Protein AF-C0E3Q1-F1 (afdb_monomer_lite)

Organism: NCBI:txid566549

Radius of gyration: 29.49 Å; chains: 1; bounding box: 59×67×84 Å

Secondary structure (DSSP, 8-state):
----B-HHHH--TT-EEEEES-EEETTEEE-TTHHHHHHHHHTT-EEESS--TTT-SEEEES-TTSHHHHHHHHTT--EEEHHHHHHHHHHTSPP-HHHHHHHHSS------------HHHHHHHHH-S-EEEESSHHHHHHHHHH---------SSHHHHHHHHHHHHHHHHHHHHHHT-GGGHHHHHTTHHHHHTT---------EEEE-GGGS-HHHHHHHHHHHHHHHHHHHTT----HHHHHHHHHHHHHHHHHHHHH---HHHHHHHHHHHHHHHT-TT--

pLDDT: mean 71.22, std 20.31, range [28.3, 96.75]

Sequence (287 aa):
MVSYQSGGEVLRPGARVAFSGRITVNNELVPQGEKLRELCSEVGLVYKTAVSQTGCDAVVADSLTTAKVRRAADYGKPIVSVADFSDWVLANQPDHSEFLSALFETPPEQSKTLVPLAADSIGLLASGKSAWVCKDRKEFLQKIGTERNRFPQKRSAVTLHVTLTLLLFTLIAVLIAVTKAWYLLGAISGLFPIWLSSSRVDDTNVPVFYIDQDKLSPLHRQVLGLMQSVFAEAAAYNQPISASYWRELTGSAMQSVDAYLQTGDLTQAQILGDQIALVRTGVARLE

Structure (mmCIF, N/CA/C/O backbone):
data_AF-C0E3Q1-F1
#
_entry.id   AF-C0E3Q1-F1
#
loop_
_atom_site.group_PDB
_atom_site.id
_atom_site.type_symbol
_atom_site.label_atom_id
_atom_site.label_alt_id
_atom_site.label_comp_id
_atom_site.label_asym_id
_atom_site.label_entity_id
_atom_site.label_seq_id
_atom_site.pdbx_PDB_ins_code
_atom_site.Cartn_x
_atom_site.Cartn_y
_atom_site.Cartn_z
_atom_site.occupancy
_atom_site.B_iso_or_equiv
_atom_site.auth_seq_id
_atom_site.auth_comp_id
_atom_site.auth_asym_id
_atom_site.auth_atom_id
_atom_site.pdbx_PDB_model_num
ATOM 1 N N . MET A 1 1 ? -28.211 0.618 24.732 1.00 60.81 1 MET A N 1
ATOM 2 C CA . MET A 1 1 ? -28.225 -0.180 23.488 1.00 60.81 1 MET A CA 1
ATOM 3 C C . MET A 1 1 ? -26.924 0.118 22.768 1.00 60.81 1 MET A C 1
ATOM 5 O O . MET A 1 1 ? -26.603 1.289 22.637 1.00 60.81 1 MET A O 1
ATOM 9 N N . VAL A 1 2 ? -26.128 -0.899 22.436 1.00 77.56 2 VAL A N 1
ATOM 10 C CA . VAL A 1 2 ? -24.869 -0.693 21.703 1.00 77.56 2 VAL A CA 1
ATOM 11 C C . VAL A 1 2 ? -25.222 -0.509 20.231 1.00 77.56 2 VAL A C 1
ATOM 13 O O . VAL A 1 2 ? -25.986 -1.308 19.694 1.00 77.56 2 VAL A O 1
ATOM 16 N N . SER A 1 3 ? -24.705 0.537 19.601 1.00 83.56 3 SER A N 1
ATOM 17 C CA . SER A 1 3 ? -24.907 0.830 18.183 1.00 83.56 3 SER A CA 1
ATOM 18 C C . SER A 1 3 ? -23.586 1.237 17.547 1.00 83.56 3 SER A C 1
ATOM 20 O O . SER A 1 3 ? -22.651 1.638 18.245 1.00 83.56 3 SER A O 1
ATOM 22 N N . TYR A 1 4 ? -23.524 1.146 16.223 1.00 87.38 4 TYR A N 1
ATOM 23 C CA . TYR A 1 4 ? -22.427 1.732 15.470 1.00 87.38 4 TYR A CA 1
ATOM 24 C C . TYR A 1 4 ? -22.508 3.259 15.497 1.00 87.38 4 TYR A C 1
ATOM 26 O O . TYR A 1 4 ? -23.594 3.837 15.572 1.00 87.38 4 TYR A O 1
ATOM 34 N N . GLN A 1 5 ? -21.342 3.887 15.461 1.00 83.44 5 GLN A N 1
ATOM 35 C CA . GLN A 1 5 ? -21.153 5.319 15.296 1.00 83.44 5 GLN A CA 1
ATOM 36 C C . GLN A 1 5 ? -20.459 5.575 13.961 1.00 83.44 5 GLN A C 1
ATOM 38 O O . GLN A 1 5 ? -19.683 4.736 13.499 1.00 83.44 5 GLN A O 1
ATOM 43 N N . SER A 1 6 ? -20.732 6.738 13.367 1.00 75.94 6 SER A N 1
ATOM 44 C CA . SER A 1 6 ? -20.118 7.142 12.103 1.00 75.94 6 SER A CA 1
ATOM 45 C C . SER A 1 6 ? -18.595 7.197 12.235 1.00 75.94 6 SER A C 1
ATOM 47 O O . SER A 1 6 ? -18.062 7.821 13.157 1.00 75.94 6 SER A O 1
ATOM 49 N N . GLY A 1 7 ? -17.887 6.559 11.299 1.00 64.88 7 GLY A N 1
ATOM 50 C CA . GLY A 1 7 ? -16.424 6.534 11.281 1.00 64.88 7 GLY A CA 1
ATOM 51 C C . GLY A 1 7 ? -15.800 7.928 11.163 1.00 64.88 7 GLY A C 1
ATOM 52 O O . GLY A 1 7 ? -14.764 8.175 11.776 1.00 64.88 7 GLY A O 1
ATOM 53 N N . GLY A 1 8 ? -16.458 8.858 10.459 1.00 65.06 8 GLY A N 1
ATOM 54 C CA . GLY A 1 8 ? -15.929 10.196 10.159 1.00 65.06 8 GLY A CA 1
ATOM 55 C C . GLY A 1 8 ? -15.740 11.128 11.363 1.00 65.06 8 GLY A C 1
ATOM 56 O O . GLY A 1 8 ? -14.940 12.053 11.287 1.00 65.06 8 GLY A O 1
ATOM 57 N N . GLU A 1 9 ? -16.422 10.886 12.486 1.00 70.81 9 GLU A N 1
ATOM 58 C CA . GLU A 1 9 ? -16.265 11.696 13.711 1.00 70.81 9 GLU A CA 1
ATOM 59 C C . GLU A 1 9 ? -15.205 11.133 14.672 1.00 70.81 9 GLU A C 1
ATOM 61 O O . GLU A 1 9 ? -14.721 11.826 15.568 1.00 70.81 9 GLU A O 1
ATOM 66 N N . VAL A 1 10 ? -14.846 9.860 14.497 1.00 82.06 10 VAL A N 1
ATOM 67 C CA . VAL A 1 10 ? -14.079 9.076 15.472 1.00 82.06 10 VAL A CA 1
ATOM 68 C C . VAL A 1 10 ? -12.689 8.730 14.946 1.00 82.06 10 VAL A C 1
ATOM 70 O O . VAL A 1 10 ? -11.703 8.772 15.689 1.00 82.06 10 VAL A O 1
ATOM 73 N N . LEU A 1 11 ? -12.606 8.369 13.666 1.00 92.00 11 LEU A N 1
ATOM 74 C CA . LEU A 1 11 ? -11.367 8.009 13.000 1.00 92.00 11 LEU A CA 1
ATOM 75 C C . LEU A 1 11 ? -1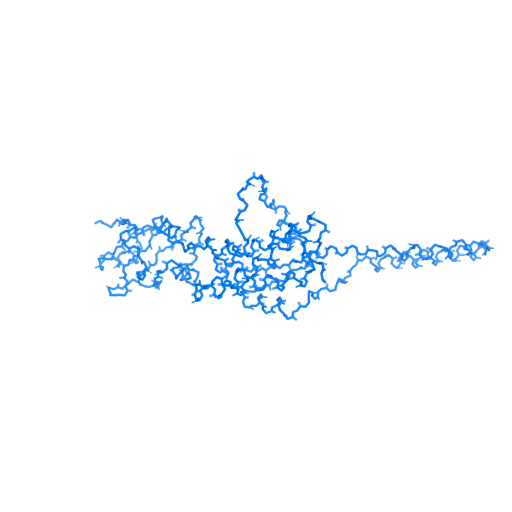0.676 9.283 12.511 1.00 92.00 11 LEU A C 1
ATOM 77 O O . LEU A 1 11 ? -11.219 10.071 11.742 1.00 92.00 11 LEU A O 1
ATOM 81 N N . ARG A 1 12 ? -9.459 9.494 13.008 1.00 91.56 12 ARG A N 1
ATOM 82 C CA . ARG A 1 12 ? -8.583 10.608 12.646 1.00 91.56 12 ARG A CA 1
ATOM 83 C C . ARG A 1 12 ? -7.129 10.158 12.737 1.00 91.56 12 ARG A C 1
ATOM 85 O O . ARG A 1 12 ? -6.844 9.279 13.559 1.00 91.56 12 ARG A O 1
ATOM 92 N N . PRO A 1 13 ? -6.203 10.771 11.982 1.00 89.31 13 PRO A N 1
ATOM 93 C CA . PRO A 1 13 ? -4.779 10.512 12.158 1.00 89.31 13 PRO A CA 1
ATOM 94 C C . PRO A 1 13 ? -4.368 10.608 13.640 1.00 89.31 13 PRO A C 1
ATOM 96 O O . PRO A 1 13 ? -4.776 11.516 14.365 1.00 89.31 13 PRO A O 1
ATOM 99 N N . GLY A 1 14 ? -3.612 9.619 14.110 1.00 89.38 14 GLY A N 1
ATOM 100 C CA . GLY A 1 14 ? -3.190 9.422 15.496 1.00 89.38 14 GLY A CA 1
ATOM 101 C C . GLY A 1 14 ? -4.165 8.631 16.380 1.00 89.38 14 GLY A C 1
ATOM 102 O O . GLY A 1 14 ? -3.779 8.233 17.482 1.00 89.38 14 GLY A O 1
ATOM 103 N N . ALA A 1 15 ? -5.402 8.366 15.940 1.00 93.81 15 ALA A N 1
ATOM 104 C CA . ALA A 1 15 ? -6.382 7.639 16.749 1.00 93.81 15 ALA A CA 1
ATOM 105 C C . ALA A 1 15 ? -5.940 6.192 17.023 1.00 93.81 15 ALA A C 1
ATOM 107 O O . ALA A 1 15 ? -5.484 5.470 16.134 1.00 93.81 15 ALA A O 1
ATOM 108 N N . ARG A 1 16 ? -6.094 5.746 18.275 1.00 95.69 16 ARG A N 1
ATOM 109 C CA . ARG A 1 16 ? -5.712 4.403 18.730 1.00 95.69 16 ARG A CA 1
ATOM 110 C C . ARG A 1 16 ? -6.895 3.456 18.598 1.00 95.69 16 ARG A C 1
ATOM 112 O O . ARG A 1 16 ? -7.820 3.505 19.408 1.00 95.69 16 ARG A O 1
ATOM 119 N N . VAL A 1 17 ? -6.860 2.583 17.601 1.00 96.38 17 VAL A N 1
ATOM 120 C CA . VAL A 1 17 ? -8.019 1.779 17.199 1.00 96.38 17 VAL A CA 1
ATOM 121 C C . VAL A 1 17 ? -7.773 0.304 17.482 1.00 96.38 17 VAL A C 1
ATOM 123 O O . VAL A 1 17 ? -6.747 -0.256 17.092 1.00 96.38 17 VAL A O 1
ATOM 126 N N . ALA A 1 18 ? -8.721 -0.333 18.166 1.00 96.62 18 ALA A N 1
ATOM 127 C CA . ALA A 1 18 ? -8.741 -1.780 18.337 1.00 96.62 18 ALA A CA 1
ATOM 128 C C . ALA A 1 18 ? -9.756 -2.431 17.395 1.00 96.62 18 ALA A C 1
ATOM 130 O O . ALA A 1 18 ? -10.761 -1.832 17.030 1.00 96.62 18 ALA A O 1
ATOM 131 N N . PHE A 1 19 ? -9.514 -3.690 17.041 1.00 96.69 19 PHE A N 1
ATOM 132 C CA . PHE A 1 19 ? -10.328 -4.405 16.059 1.00 96.69 19 PHE A CA 1
ATOM 133 C C . PHE A 1 19 ? -10.946 -5.668 16.655 1.00 96.69 19 PHE A C 1
ATOM 135 O O . PHE A 1 19 ? -10.335 -6.361 17.485 1.00 96.69 19 PHE A O 1
ATOM 142 N N . SER A 1 20 ? -12.173 -5.962 16.237 1.00 95.06 20 SER A N 1
ATOM 143 C CA . SER A 1 20 ? -12.948 -7.120 16.660 1.00 95.06 20 SER A CA 1
ATOM 144 C C . SER A 1 20 ? -13.593 -7.807 15.460 1.00 95.06 20 SER A C 1
ATOM 146 O O . SER A 1 20 ? -14.313 -7.172 14.701 1.00 95.06 20 SER A O 1
ATOM 148 N N . GLY A 1 21 ? -13.385 -9.120 15.354 1.00 92.25 21 GLY A N 1
ATOM 149 C CA . GLY A 1 21 ? -13.950 -9.940 14.284 1.00 92.25 21 GLY A CA 1
ATOM 150 C C . GLY A 1 21 ? -13.218 -9.805 12.949 1.00 92.25 21 GLY A C 1
ATOM 151 O O . GLY A 1 21 ? -12.002 -9.581 12.922 1.00 92.25 21 GLY A O 1
ATOM 152 N N . ARG A 1 22 ? -13.947 -10.032 11.853 1.00 93.38 22 ARG A N 1
ATOM 153 C CA . ARG A 1 22 ? -13.437 -10.045 10.478 1.00 93.38 22 ARG A CA 1
ATOM 154 C C . ARG A 1 22 ? -13.403 -8.628 9.918 1.00 93.38 22 ARG A C 1
ATOM 156 O O . ARG A 1 22 ? -14.438 -7.990 9.786 1.00 93.38 22 ARG A O 1
ATOM 163 N N . ILE A 1 23 ? -12.212 -8.156 9.568 1.00 95.25 23 ILE A N 1
ATOM 164 C CA . ILE A 1 23 ? -12.019 -6.817 9.009 1.00 95.25 23 ILE A CA 1
ATOM 165 C C . ILE A 1 23 ? -11.875 -6.936 7.501 1.00 95.25 23 ILE A C 1
ATOM 167 O O . ILE A 1 23 ? -11.053 -7.716 7.021 1.00 95.25 23 ILE A O 1
ATOM 171 N N . THR A 1 24 ? -12.676 -6.175 6.766 1.00 91.19 24 THR A N 1
ATOM 172 C CA . THR A 1 24 ? -12.624 -6.121 5.307 1.00 91.19 24 THR A CA 1
ATOM 173 C C . THR A 1 24 ? -12.471 -4.685 4.844 1.00 91.19 24 THR A C 1
ATOM 175 O O . THR A 1 24 ? -13.161 -3.812 5.363 1.00 91.19 24 THR A O 1
ATOM 178 N N . VAL A 1 25 ? -11.607 -4.457 3.860 1.00 90.06 25 VAL A N 1
ATOM 179 C CA . VAL A 1 25 ? -11.454 -3.167 3.176 1.00 90.06 25 VAL A CA 1
ATOM 180 C C . VAL A 1 25 ? -11.570 -3.417 1.685 1.00 90.06 25 VAL A C 1
ATOM 182 O O . VAL A 1 25 ? -10.943 -4.342 1.179 1.00 90.06 25 VAL A O 1
ATOM 185 N N . ASN A 1 26 ? -12.412 -2.643 0.994 1.00 85.75 26 ASN A N 1
ATOM 186 C CA . ASN A 1 26 ? -12.732 -2.868 -0.422 1.00 85.75 26 ASN A CA 1
ATOM 187 C C . ASN A 1 26 ? -13.128 -4.335 -0.719 1.00 85.75 26 ASN A C 1
ATOM 189 O O . ASN A 1 26 ? -12.650 -4.959 -1.663 1.00 85.75 26 ASN A O 1
ATOM 193 N N . ASN A 1 27 ? -13.959 -4.915 0.154 1.00 80.56 27 ASN A N 1
ATOM 194 C CA . ASN A 1 27 ? -14.395 -6.319 0.137 1.00 80.56 27 ASN A CA 1
ATOM 195 C C . ASN A 1 27 ? -13.285 -7.380 0.279 1.00 80.56 27 ASN A C 1
ATOM 197 O O . ASN A 1 27 ? -13.574 -8.577 0.215 1.00 80.56 27 ASN A O 1
ATOM 201 N N . GLU A 1 28 ? -12.042 -6.984 0.544 1.00 82.56 28 GLU A N 1
ATOM 202 C CA . GLU A 1 28 ? -10.926 -7.896 0.772 1.00 82.56 28 GLU A CA 1
ATOM 203 C C . GLU A 1 28 ? -10.687 -8.100 2.272 1.00 82.56 28 GLU A C 1
ATOM 205 O O . GLU A 1 28 ? -10.694 -7.150 3.055 1.00 82.56 28 GLU A O 1
ATOM 210 N N . LEU A 1 29 ? -10.489 -9.352 2.699 1.00 87.69 29 LEU A N 1
ATOM 211 C CA . LEU A 1 29 ? -10.186 -9.669 4.094 1.00 87.69 29 LEU A CA 1
ATOM 212 C C . LEU A 1 29 ? -8.789 -9.158 4.453 1.00 87.69 29 LEU A C 1
ATOM 214 O O . LEU A 1 29 ? -7.802 -9.621 3.891 1.00 87.69 29 LEU A O 1
ATOM 218 N N . VAL A 1 30 ? -8.705 -8.309 5.476 1.00 88.75 30 VAL A N 1
ATOM 219 C CA . VAL A 1 30 ? -7.441 -7.856 6.062 1.00 88.75 30 VAL A CA 1
ATOM 220 C C . VAL A 1 30 ? -7.186 -8.655 7.345 1.00 88.75 30 VAL A C 1
ATOM 222 O O . VAL A 1 30 ? -7.871 -8.443 8.353 1.00 88.75 30 VAL A O 1
ATOM 225 N N . PRO A 1 31 ? -6.231 -9.607 7.353 1.00 88.62 31 PRO A N 1
ATOM 226 C CA . PRO A 1 31 ? -5.927 -10.395 8.540 1.00 88.62 31 PRO A CA 1
ATOM 227 C C . PRO A 1 31 ? -5.463 -9.514 9.702 1.00 88.62 31 PRO A C 1
ATOM 229 O O . PRO A 1 31 ? -4.642 -8.611 9.530 1.00 88.62 31 PRO A O 1
ATOM 232 N N . GLN A 1 32 ? -5.951 -9.812 10.910 1.00 87.62 32 GLN A N 1
ATOM 233 C CA . GLN A 1 32 ? -5.443 -9.167 12.122 1.00 87.62 32 GLN A CA 1
ATOM 234 C C . GLN A 1 32 ? -3.951 -9.477 12.321 1.00 87.62 32 GLN A C 1
ATOM 236 O O . GLN A 1 32 ? -3.466 -10.538 11.932 1.00 87.62 32 GLN A O 1
ATOM 241 N N . GLY A 1 33 ? -3.239 -8.566 12.985 1.00 88.75 33 GLY A N 1
ATOM 242 C CA . GLY A 1 33 ? -1.789 -8.653 13.168 1.00 88.75 33 GLY A CA 1
ATOM 243 C C . GLY A 1 33 ? -1.072 -7.624 12.304 1.00 88.75 33 GLY A C 1
ATOM 244 O O . GLY A 1 33 ? -1.529 -6.488 12.217 1.00 88.75 33 GLY A O 1
ATOM 245 N N . GLU A 1 34 ? 0.044 -8.015 11.692 1.00 84.44 34 GLU A N 1
ATOM 246 C CA . GLU A 1 34 ? 0.920 -7.078 10.977 1.00 84.44 34 GLU A CA 1
ATOM 247 C C . GLU A 1 34 ? 0.254 -6.450 9.747 1.00 84.44 34 GLU A C 1
ATOM 249 O O . GLU A 1 34 ? 0.321 -5.236 9.610 1.00 84.44 34 GLU A O 1
ATOM 254 N N . LYS A 1 35 ? -0.516 -7.205 8.948 1.00 85.12 35 LYS A N 1
ATOM 255 C CA . LYS A 1 35 ? -1.242 -6.643 7.789 1.00 85.12 35 LYS A CA 1
ATOM 256 C C . LYS A 1 35 ? -2.192 -5.506 8.186 1.00 85.12 35 LYS A C 1
ATOM 258 O O . LYS A 1 35 ? -2.202 -4.441 7.581 1.00 85.12 35 LYS A O 1
ATOM 263 N N . LEU A 1 36 ? -2.981 -5.710 9.241 1.00 91.44 36 LEU A N 1
ATOM 264 C CA . LEU A 1 36 ? -3.888 -4.678 9.741 1.00 91.44 36 LEU A CA 1
ATOM 265 C C . LEU A 1 36 ? -3.142 -3.517 10.420 1.00 91.44 36 LEU A C 1
ATOM 267 O O . LEU A 1 36 ? -3.612 -2.383 10.379 1.00 91.44 36 LEU A O 1
ATOM 271 N N . ARG A 1 37 ? -1.982 -3.784 11.035 1.00 92.06 37 ARG A N 1
ATOM 272 C CA . ARG A 1 37 ? -1.106 -2.754 11.614 1.00 92.06 37 ARG A CA 1
ATOM 273 C C . ARG A 1 37 ? -0.523 -1.846 10.533 1.00 92.06 37 ARG A C 1
ATOM 275 O O . ARG A 1 37 ? -0.550 -0.634 10.722 1.00 92.06 37 ARG A O 1
ATOM 282 N N . GLU A 1 38 ? -0.022 -2.423 9.446 1.00 85.56 38 GLU A N 1
ATOM 283 C CA . GLU A 1 38 ? 0.505 -1.700 8.284 1.00 85.56 38 GLU A CA 1
ATOM 284 C C . GLU A 1 38 ? -0.582 -0.823 7.669 1.00 85.56 38 GLU A C 1
ATOM 286 O O . GLU A 1 38 ? -0.400 0.388 7.599 1.00 85.56 38 GLU A O 1
ATOM 291 N N . LEU A 1 39 ? -1.756 -1.399 7.386 1.00 89.75 39 LEU A N 1
ATOM 292 C CA . LEU A 1 39 ? -2.898 -0.644 6.872 1.00 89.75 39 LEU A CA 1
ATOM 293 C C . LEU A 1 39 ? -3.260 0.539 7.778 1.00 89.75 39 LEU A C 1
ATOM 295 O O . LEU A 1 39 ? -3.459 1.646 7.294 1.00 89.75 39 LEU A O 1
ATOM 299 N N . CYS A 1 40 ? -3.333 0.324 9.097 1.00 91.88 40 CYS A N 1
ATOM 300 C CA . CYS A 1 40 ? -3.593 1.414 10.036 1.00 91.88 40 CYS A CA 1
ATOM 301 C C . CYS A 1 40 ? -2.515 2.498 9.936 1.00 91.88 40 CYS A C 1
ATOM 303 O O . CYS A 1 40 ? -2.854 3.673 9.881 1.00 91.88 40 CYS A O 1
ATOM 305 N N . SER A 1 41 ? -1.239 2.108 9.896 1.00 88.12 41 SER A N 1
ATOM 306 C CA . SER A 1 41 ? -0.121 3.048 9.816 1.00 88.12 41 SER A CA 1
ATOM 307 C C . SER A 1 41 ? -0.158 3.894 8.542 1.00 88.12 41 SER A C 1
ATOM 309 O O . SER A 1 41 ? 0.183 5.071 8.608 1.00 88.12 41 SER A O 1
ATOM 311 N N . GLU A 1 42 ? -0.579 3.322 7.412 1.00 86.00 42 GLU A N 1
ATOM 312 C CA . GLU A 1 42 ? -0.677 4.018 6.119 1.00 86.00 42 GLU A CA 1
ATOM 313 C C . GLU A 1 42 ? -1.692 5.161 6.144 1.00 86.00 42 GLU A C 1
ATOM 315 O O . GLU A 1 42 ? -1.426 6.234 5.613 1.00 86.00 42 GLU A O 1
ATOM 320 N N . VAL A 1 43 ? -2.822 4.965 6.825 1.00 89.25 43 VAL A N 1
ATOM 321 C CA . VAL A 1 43 ? -3.860 5.997 7.000 1.00 89.25 43 VAL A CA 1
ATOM 322 C C . VAL A 1 43 ? -3.696 6.788 8.308 1.00 89.25 43 VAL A C 1
ATOM 324 O O . VAL A 1 43 ? -4.609 7.473 8.771 1.00 89.25 43 VAL A O 1
ATOM 327 N N . GLY A 1 44 ? -2.528 6.678 8.951 1.00 87.88 44 GLY A N 1
ATOM 328 C CA . GLY A 1 44 ? -2.170 7.421 10.159 1.00 87.88 44 GLY A CA 1
ATOM 329 C C . GLY A 1 44 ? -2.842 6.946 11.451 1.00 87.88 44 GLY A C 1
ATOM 330 O O . GLY A 1 44 ? -2.759 7.636 12.461 1.00 87.88 44 GLY A O 1
ATOM 331 N N . LEU A 1 45 ? -3.503 5.791 11.475 1.00 94.19 45 LEU A N 1
ATOM 332 C CA . LEU A 1 45 ? -4.096 5.191 12.673 1.00 94.19 45 LEU A CA 1
ATOM 333 C C . LEU A 1 45 ? -3.076 4.365 13.472 1.00 94.19 45 LEU A C 1
ATOM 335 O O . LEU A 1 45 ? -2.148 3.759 12.940 1.00 94.19 45 LEU A O 1
ATOM 339 N N . VAL A 1 46 ? -3.294 4.259 14.784 1.00 94.06 46 VAL A N 1
ATOM 340 C CA . VAL A 1 46 ? -2.456 3.455 15.682 1.00 94.06 46 VAL A CA 1
ATOM 341 C C . VAL A 1 46 ? -3.174 2.157 16.043 1.00 94.06 46 VAL A C 1
ATOM 343 O O . VAL A 1 46 ? -4.081 2.142 16.877 1.00 94.06 46 VAL A O 1
ATOM 346 N N . TYR A 1 47 ? -2.722 1.040 15.472 1.00 95.62 47 TYR A N 1
ATOM 347 C CA . TYR A 1 47 ? -3.283 -0.283 15.754 1.00 95.62 47 TYR A CA 1
ATOM 348 C C . TYR A 1 47 ? -3.083 -0.715 17.218 1.00 95.62 47 TYR A C 1
ATOM 350 O O . TYR A 1 47 ? -1.965 -0.713 17.751 1.00 95.62 47 TYR A O 1
ATOM 358 N N . LYS A 1 48 ? -4.173 -1.141 17.869 1.00 95.62 48 LYS A N 1
ATOM 359 C CA . LYS A 1 48 ? -4.191 -1.712 19.222 1.00 95.62 48 LYS A CA 1
ATOM 360 C C . LYS A 1 48 ? -4.750 -3.131 19.215 1.00 95.62 48 LYS A C 1
ATOM 362 O O . LYS A 1 48 ? -5.810 -3.420 18.668 1.00 95.62 48 LYS A O 1
ATOM 367 N N . THR A 1 49 ? -4.063 -4.030 19.913 1.00 91.62 49 THR A N 1
ATOM 368 C CA . THR A 1 49 ? -4.485 -5.434 20.051 1.00 91.62 49 THR A CA 1
ATOM 369 C C . THR A 1 49 ? -5.635 -5.604 21.049 1.00 91.62 49 THR A C 1
ATOM 371 O O . THR A 1 49 ? -6.468 -6.504 20.895 1.00 91.62 49 THR A O 1
ATOM 374 N N . ALA A 1 50 ? -5.722 -4.717 22.045 1.00 91.25 50 ALA A N 1
ATOM 375 C CA . ALA A 1 50 ? -6.687 -4.773 23.136 1.00 91.25 50 ALA A CA 1
ATOM 376 C C . ALA A 1 50 ? -7.423 -3.441 23.340 1.00 91.25 50 ALA A C 1
ATOM 378 O O . ALA A 1 50 ? -6.879 -2.364 23.102 1.00 91.25 50 ALA A O 1
ATOM 379 N N . VAL A 1 51 ? -8.657 -3.543 23.837 1.00 93.81 51 VAL A N 1
ATOM 380 C CA . VAL A 1 51 ? -9.486 -2.402 24.242 1.00 93.81 51 VAL A CA 1
ATOM 381 C C . VAL A 1 51 ? -9.125 -2.030 25.677 1.00 93.81 51 VAL A C 1
ATOM 383 O O . VAL A 1 51 ? -9.243 -2.870 26.571 1.00 93.81 51 VAL A O 1
ATOM 386 N N . SER A 1 52 ? -8.693 -0.791 25.900 1.00 93.75 52 SER A N 1
ATOM 387 C CA . SER A 1 52 ? -8.338 -0.260 27.220 1.00 93.75 52 SER A CA 1
ATOM 388 C C . SER A 1 52 ? -8.960 1.115 27.454 1.00 93.75 52 SER A C 1
ATOM 390 O O . SER A 1 52 ? -9.316 1.822 26.510 1.00 93.75 52 SER A O 1
ATOM 392 N N . GLN A 1 53 ? -9.090 1.504 28.722 1.00 90.19 53 GLN A N 1
ATOM 393 C CA . GLN A 1 53 ? -9.794 2.729 29.102 1.00 90.19 53 GLN A CA 1
ATOM 394 C C . GLN A 1 53 ? -9.051 4.005 28.674 1.00 90.19 53 GLN A C 1
ATOM 396 O O . GLN A 1 53 ? -9.679 4.964 28.239 1.00 90.19 53 GLN A O 1
ATOM 401 N N . THR A 1 54 ? -7.718 4.018 28.732 1.00 90.06 54 THR A N 1
ATOM 402 C CA . THR A 1 54 ? -6.893 5.202 28.415 1.00 90.06 54 THR A CA 1
ATOM 403 C C . THR A 1 54 ? -6.030 5.037 27.167 1.00 90.06 54 THR A C 1
ATOM 405 O O . THR A 1 54 ? -5.503 6.027 26.666 1.00 90.06 54 THR A O 1
ATOM 408 N N . GLY A 1 55 ? -5.875 3.808 26.661 1.00 90.00 55 GLY A N 1
ATOM 409 C CA . GLY A 1 55 ? -4.979 3.452 25.553 1.00 90.00 55 GLY A CA 1
ATOM 410 C C . GLY A 1 55 ? -5.673 3.172 24.218 1.00 90.00 55 GLY A C 1
ATOM 411 O O . GLY A 1 55 ? -4.987 2.842 23.250 1.00 90.00 55 GLY A O 1
ATOM 412 N N . CYS A 1 56 ? -7.002 3.266 24.181 1.00 94.25 56 CYS A N 1
ATOM 413 C CA . CYS A 1 56 ? -7.845 2.989 23.024 1.00 94.25 56 CYS A CA 1
ATOM 414 C C . CYS A 1 56 ? -8.857 4.127 22.867 1.00 94.25 56 CYS A C 1
ATOM 416 O O . CYS A 1 56 ? -9.499 4.525 23.844 1.00 94.25 56 CYS A O 1
ATOM 418 N N . ASP A 1 57 ? -8.991 4.630 21.648 1.00 94.94 57 ASP A N 1
ATOM 419 C CA . ASP A 1 57 ? -9.880 5.735 21.296 1.00 94.94 57 ASP A CA 1
ATOM 420 C C . ASP A 1 57 ? -11.142 5.230 20.596 1.00 94.94 57 ASP A C 1
ATOM 422 O O . ASP A 1 57 ? -12.194 5.814 20.804 1.00 94.94 57 ASP A O 1
ATOM 426 N N . ALA A 1 58 ? -11.069 4.117 19.853 1.00 95.62 58 ALA A N 1
A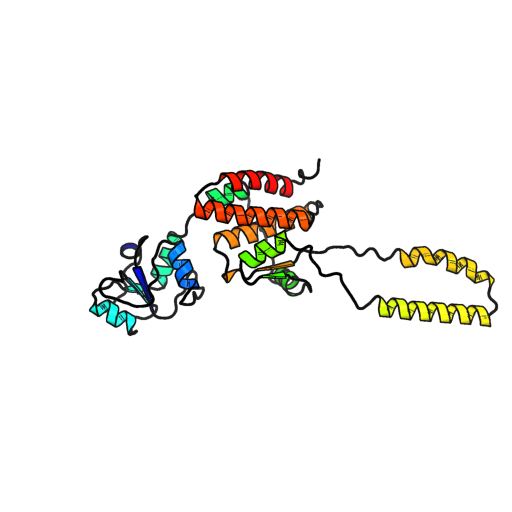TOM 427 C CA . ALA A 1 58 ? -12.217 3.519 19.166 1.00 95.62 58 ALA A CA 1
ATOM 428 C C . ALA A 1 58 ? -12.075 2.006 18.958 1.00 95.62 58 ALA A C 1
ATOM 430 O O . ALA A 1 58 ? -10.966 1.463 19.017 1.00 95.62 58 ALA A O 1
ATOM 431 N N . VAL A 1 59 ? -13.194 1.329 18.682 1.00 96.75 59 VAL A N 1
ATOM 432 C CA . VAL A 1 59 ? -13.218 -0.088 18.292 1.00 96.75 59 VAL A CA 1
ATOM 433 C C . VAL A 1 59 ? -13.925 -0.271 16.957 1.00 96.75 59 VAL A C 1
ATOM 435 O O . VAL A 1 59 ? -15.085 0.093 16.829 1.00 96.75 59 VAL A O 1
ATOM 438 N N . VAL A 1 60 ? -13.261 -0.898 15.989 1.00 96.75 60 VAL A N 1
ATOM 439 C CA . VAL A 1 60 ? -13.885 -1.338 14.733 1.00 96.75 60 VAL A CA 1
ATOM 440 C C . VAL A 1 60 ? -14.373 -2.775 14.902 1.00 96.75 60 VAL A C 1
ATOM 442 O O . VAL A 1 60 ? -13.608 -3.641 15.346 1.00 96.75 60 VAL A O 1
ATOM 445 N N . ALA A 1 61 ? -15.641 -3.040 14.582 1.00 95.69 61 ALA A N 1
ATOM 446 C CA . ALA A 1 61 ? -16.248 -4.353 14.794 1.00 95.69 61 ALA A CA 1
ATOM 447 C C . ALA A 1 61 ? -17.214 -4.779 13.680 1.00 95.69 61 ALA A C 1
ATOM 449 O O . ALA A 1 61 ? -18.089 -4.018 13.272 1.00 95.69 61 ALA A O 1
ATOM 450 N N . ASP A 1 62 ? -17.113 -6.040 13.256 1.00 94.88 62 ASP A N 1
ATOM 451 C CA . ASP A 1 62 ? -18.054 -6.684 12.319 1.00 94.88 62 ASP A CA 1
ATOM 452 C C . ASP A 1 62 ? -19.380 -7.101 12.975 1.00 94.88 62 ASP A C 1
ATOM 454 O O . ASP A 1 62 ? -20.376 -7.339 12.300 1.00 94.88 62 ASP A O 1
ATOM 458 N N . SER A 1 63 ? -19.389 -7.202 14.303 1.00 92.69 63 SER A N 1
ATOM 459 C CA . SER A 1 63 ? -20.523 -7.652 15.098 1.00 92.69 63 SER A CA 1
ATOM 460 C C . SER A 1 63 ? -20.518 -6.993 16.470 1.00 92.69 63 SER A C 1
ATOM 462 O O . SER A 1 63 ? -19.478 -6.868 17.119 1.00 92.69 63 SER A O 1
ATOM 464 N N . LEU A 1 64 ? -21.705 -6.630 16.958 1.00 92.50 64 LEU A N 1
ATOM 465 C CA . LEU A 1 64 ? -21.888 -5.954 18.245 1.00 92.50 64 LEU A CA 1
ATOM 466 C C . LEU A 1 64 ? -21.909 -6.902 19.457 1.00 92.50 64 LEU A C 1
ATOM 468 O O . LEU A 1 64 ? -22.118 -6.469 20.589 1.00 92.50 64 LEU A O 1
ATOM 472 N N . THR A 1 65 ? -21.724 -8.207 19.259 1.00 91.56 65 THR A N 1
ATOM 473 C CA . THR A 1 65 ? -21.905 -9.203 20.332 1.00 91.56 65 THR A CA 1
ATOM 474 C C . THR A 1 65 ? -20.608 -9.606 21.032 1.00 91.56 65 THR A C 1
ATOM 476 O O . THR A 1 65 ? -20.657 -10.284 22.067 1.00 91.56 65 THR A O 1
ATOM 479 N N . THR A 1 66 ? -19.454 -9.188 20.505 1.00 92.19 66 THR A N 1
ATOM 480 C CA . THR A 1 66 ? -18.138 -9.665 20.943 1.00 92.19 66 THR A CA 1
ATOM 481 C C . THR A 1 66 ? -17.717 -9.103 22.303 1.00 92.19 66 THR A C 1
ATOM 483 O O . THR A 1 66 ? -18.140 -8.030 22.736 1.00 92.19 66 THR A O 1
ATOM 486 N N . ALA A 1 67 ? -16.805 -9.806 22.982 1.00 92.62 67 ALA A N 1
ATOM 487 C CA . ALA A 1 67 ? -16.262 -9.358 24.266 1.00 92.62 67 ALA A CA 1
ATOM 488 C C . ALA A 1 67 ? -15.519 -8.010 24.169 1.00 92.62 67 ALA A C 1
ATOM 490 O O . ALA A 1 67 ? -15.558 -7.221 25.111 1.00 92.62 67 ALA A O 1
ATOM 491 N N . LYS A 1 68 ? -14.858 -7.725 23.034 1.00 93.12 68 LYS A N 1
ATOM 492 C CA . LYS A 1 68 ? -14.193 -6.431 22.803 1.00 93.12 68 LYS A CA 1
ATOM 493 C C . LYS A 1 68 ? -15.209 -5.297 22.663 1.00 93.12 68 LYS A C 1
ATOM 495 O O . LYS A 1 68 ? -14.966 -4.235 23.222 1.00 93.12 68 LYS A O 1
ATOM 500 N N . VAL A 1 69 ? -16.340 -5.536 21.995 1.00 94.81 69 VAL A N 1
ATOM 501 C CA . VAL A 1 69 ? -17.434 -4.558 21.882 1.00 94.81 69 VAL A CA 1
ATOM 502 C C . VAL A 1 69 ? -18.070 -4.269 23.237 1.00 94.81 69 VAL A C 1
ATOM 504 O O . VAL A 1 69 ? -18.246 -3.106 23.583 1.00 94.81 69 VAL A O 1
ATOM 507 N N . ARG A 1 70 ? -18.344 -5.299 24.047 1.00 94.19 70 ARG A N 1
ATOM 508 C CA . ARG A 1 70 ? -18.868 -5.092 25.411 1.00 94.19 70 ARG A CA 1
ATOM 509 C C . ARG A 1 70 ? -17.915 -4.243 26.248 1.00 94.19 70 ARG A C 1
ATOM 511 O O . ARG A 1 70 ? -18.323 -3.230 26.793 1.00 94.19 70 ARG A O 1
ATOM 518 N N . ARG A 1 71 ? -16.621 -4.580 26.233 1.00 95.06 71 ARG A N 1
ATOM 519 C CA . ARG A 1 71 ? -15.586 -3.808 26.936 1.00 95.06 71 ARG A CA 1
ATOM 520 C C . ARG A 1 71 ? -15.467 -2.369 26.421 1.00 95.06 71 ARG A C 1
ATOM 522 O O . ARG A 1 71 ? -15.210 -1.462 27.203 1.00 95.06 71 ARG A O 1
ATOM 529 N N . ALA A 1 72 ? -15.629 -2.156 25.116 1.00 94.31 72 ALA A N 1
ATOM 530 C CA . ALA A 1 72 ? -15.664 -0.821 24.528 1.00 94.31 72 ALA A CA 1
ATOM 531 C C . ALA A 1 72 ? -16.837 -0.015 25.091 1.00 94.31 72 ALA A C 1
ATOM 533 O O . ALA A 1 72 ? -16.626 1.096 25.566 1.00 94.31 72 ALA A O 1
ATOM 534 N N . ALA A 1 73 ? -18.033 -0.608 25.124 1.00 93.81 73 ALA A N 1
ATOM 535 C CA . ALA A 1 73 ? -19.222 0.013 25.696 1.00 93.81 73 ALA A CA 1
ATOM 536 C C . ALA A 1 73 ? -19.044 0.338 27.190 1.00 93.81 73 ALA A C 1
ATOM 538 O O . ALA A 1 73 ? -19.343 1.459 27.596 1.00 93.81 73 ALA A O 1
ATOM 539 N N . ASP A 1 74 ? -18.476 -0.581 27.980 1.00 94.75 74 ASP A N 1
ATOM 540 C CA . ASP A 1 74 ? -18.196 -0.368 29.410 1.00 94.75 74 ASP A CA 1
ATOM 541 C C . ASP A 1 74 ? -17.241 0.817 29.647 1.00 94.75 74 ASP A C 1
ATOM 543 O O . ASP A 1 74 ? -17.369 1.554 30.623 1.00 94.75 74 ASP A O 1
ATOM 547 N N . TYR A 1 75 ? -16.281 1.024 28.741 1.00 94.69 75 TYR A N 1
ATOM 548 C CA . TYR A 1 75 ? -15.330 2.138 28.788 1.00 94.69 75 TYR A CA 1
ATOM 549 C C . TYR A 1 75 ? -15.811 3.402 28.062 1.00 94.69 75 TYR A C 1
ATOM 551 O O . TYR A 1 75 ? -15.032 4.351 27.942 1.00 94.69 75 TYR A O 1
ATOM 559 N N . GLY A 1 76 ? -17.046 3.421 27.549 1.00 93.00 76 GLY A N 1
ATOM 560 C CA . GLY A 1 76 ? -17.581 4.543 26.775 1.00 93.00 76 GLY A CA 1
ATOM 561 C C . GLY A 1 76 ? -16.818 4.805 25.474 1.00 93.00 76 GLY A C 1
ATOM 562 O O . GLY A 1 76 ? -16.705 5.951 25.046 1.00 93.00 76 GLY A O 1
ATOM 563 N N . LYS A 1 77 ? -16.233 3.766 24.868 1.00 94.00 77 LYS A N 1
ATOM 564 C CA . LYS A 1 77 ? -15.483 3.870 23.615 1.00 94.00 77 LYS A CA 1
ATOM 565 C C . LYS A 1 77 ? -16.420 3.766 22.412 1.00 94.00 77 LYS A C 1
ATOM 567 O O . LYS A 1 77 ? -17.252 2.857 22.381 1.00 94.00 77 LYS A O 1
ATOM 572 N N . PRO A 1 78 ? -16.260 4.648 21.414 1.00 94.81 78 PRO A N 1
ATOM 573 C CA . PRO A 1 78 ? -17.023 4.594 20.180 1.00 94.81 78 PRO A CA 1
ATOM 574 C C . PRO A 1 78 ? -16.765 3.279 19.436 1.00 94.81 78 PRO A C 1
ATOM 576 O O . PRO A 1 78 ? -15.648 2.746 19.442 1.00 94.81 78 PRO A O 1
ATOM 579 N N . ILE A 1 79 ? -17.815 2.758 18.800 1.00 95.75 79 ILE A N 1
ATOM 580 C CA . ILE A 1 79 ? -17.782 1.509 18.035 1.00 95.75 79 ILE A CA 1
ATOM 581 C C . ILE A 1 79 ? -18.118 1.829 16.587 1.00 95.75 79 ILE A C 1
ATOM 583 O O . ILE A 1 79 ? -19.219 2.284 16.299 1.00 95.75 79 ILE A O 1
ATOM 587 N N . VAL A 1 80 ? -17.176 1.586 15.688 1.00 96.19 80 VAL A N 1
ATOM 588 C CA . VAL A 1 80 ? -17.278 1.886 14.257 1.00 96.19 80 VAL A CA 1
ATOM 589 C C . VAL A 1 80 ? -17.536 0.586 13.497 1.00 96.19 80 VAL A C 1
ATOM 591 O O . VAL A 1 80 ? -16.992 -0.468 13.851 1.00 96.19 80 VAL A O 1
ATOM 594 N N . SER A 1 81 ? -18.399 0.630 12.483 1.00 94.94 81 SER A N 1
ATOM 595 C CA . SER A 1 81 ? -18.658 -0.546 11.651 1.00 94.94 81 SER A CA 1
ATOM 596 C C . SER A 1 81 ? -17.470 -0.833 10.724 1.00 94.94 81 SER A C 1
ATOM 598 O O . SER A 1 81 ? -16.659 0.044 10.431 1.00 94.94 81 SER A O 1
ATOM 600 N N . VAL A 1 82 ? -17.345 -2.074 10.248 1.00 95.00 82 VAL A N 1
ATOM 601 C CA . VAL A 1 82 ? -16.307 -2.415 9.256 1.00 95.00 82 VAL A CA 1
ATOM 602 C C . VAL A 1 82 ? -16.521 -1.664 7.938 1.00 95.00 82 VAL A C 1
ATOM 604 O O . VAL A 1 82 ? -15.541 -1.289 7.304 1.00 95.00 82 VAL A O 1
ATOM 607 N N . ALA A 1 83 ? -17.776 -1.405 7.557 1.00 91.31 83 ALA A N 1
ATOM 608 C CA . ALA A 1 83 ? -18.106 -0.637 6.359 1.00 91.31 83 ALA A CA 1
ATOM 609 C C . ALA A 1 83 ? -17.616 0.814 6.479 1.00 91.31 83 ALA A C 1
ATOM 611 O O . ALA A 1 83 ? -16.823 1.250 5.652 1.00 91.31 83 ALA A O 1
ATOM 612 N N . ASP A 1 84 ? -17.963 1.503 7.571 1.00 92.38 84 ASP A N 1
ATOM 613 C CA . ASP A 1 84 ? -17.526 2.889 7.798 1.00 92.38 84 ASP A CA 1
ATOM 614 C C . ASP A 1 84 ? -15.999 2.997 7.912 1.00 92.38 84 ASP A C 1
ATOM 616 O O . ASP A 1 84 ? -15.401 3.972 7.465 1.00 92.38 84 ASP A O 1
ATOM 620 N N . PHE A 1 85 ? -15.346 1.991 8.507 1.00 94.12 85 PHE A N 1
ATOM 621 C CA . PHE A 1 85 ? -13.887 1.914 8.532 1.00 94.12 85 PHE A CA 1
ATOM 622 C C . PHE A 1 85 ? -13.300 1.750 7.125 1.00 94.12 85 PHE A C 1
ATOM 624 O O . PHE A 1 85 ? -12.330 2.429 6.807 1.00 94.12 85 PHE A O 1
ATOM 631 N N . SER A 1 86 ? -13.870 0.876 6.289 1.00 92.50 86 SER A N 1
ATOM 632 C CA . SER A 1 86 ? -13.430 0.694 4.901 1.00 92.50 86 SER A CA 1
ATOM 633 C C . SER A 1 86 ? -13.562 1.993 4.109 1.00 92.50 86 SER A C 1
ATOM 635 O O . SER A 1 86 ? -12.604 2.396 3.458 1.00 92.50 86 SER A O 1
ATOM 637 N N . ASP A 1 87 ? -14.707 2.670 4.201 1.00 90.56 87 ASP A N 1
ATOM 638 C CA . ASP A 1 87 ? -14.950 3.930 3.493 1.00 90.56 87 ASP A CA 1
ATOM 639 C C . ASP A 1 87 ? -13.982 5.026 3.952 1.00 90.56 87 ASP A C 1
ATOM 641 O O . ASP A 1 87 ? -13.401 5.732 3.129 1.00 90.56 87 ASP A O 1
ATOM 645 N N . TRP A 1 88 ? -13.738 5.118 5.263 1.00 90.88 88 TRP A N 1
ATOM 646 C CA . TRP A 1 88 ? -12.766 6.055 5.823 1.00 90.88 88 TRP A CA 1
ATOM 647 C C . TRP A 1 88 ? -11.343 5.750 5.353 1.00 90.88 88 TRP A C 1
ATOM 649 O O . TRP A 1 88 ? -10.633 6.649 4.920 1.00 90.88 88 TRP A O 1
ATOM 659 N N . VAL A 1 89 ? -10.928 4.478 5.381 1.00 90.69 89 VAL A N 1
ATOM 660 C CA . VAL A 1 89 ? -9.612 4.061 4.879 1.00 90.69 89 VAL A CA 1
ATOM 661 C C . VAL A 1 89 ? -9.449 4.478 3.425 1.00 90.69 89 VAL A C 1
ATOM 663 O O . VAL A 1 89 ? -8.442 5.093 3.108 1.00 90.69 89 VAL A O 1
ATOM 666 N N . LEU A 1 90 ? -10.429 4.196 2.563 1.00 86.56 90 LEU A N 1
ATOM 667 C CA . LEU A 1 90 ? -10.373 4.546 1.141 1.00 86.56 90 LEU A CA 1
ATOM 668 C C . LEU A 1 90 ? -10.317 6.064 0.912 1.00 86.56 90 LEU A C 1
ATOM 670 O O . LEU A 1 90 ? -9.584 6.515 0.039 1.00 86.56 90 LEU A O 1
ATOM 674 N N . ALA A 1 91 ? -11.040 6.850 1.711 1.00 85.19 91 ALA A N 1
ATOM 675 C CA . ALA A 1 91 ? -11.023 8.311 1.630 1.00 85.19 91 ALA A CA 1
ATOM 676 C C . ALA A 1 91 ? -9.725 8.943 2.168 1.00 85.19 91 ALA A C 1
ATOM 678 O O . ALA A 1 91 ? -9.373 10.054 1.775 1.00 85.19 91 ALA A O 1
ATOM 679 N N . ASN A 1 92 ? -9.025 8.256 3.074 1.00 85.44 92 ASN A N 1
ATOM 680 C CA . ASN A 1 92 ? -7.813 8.733 3.741 1.00 85.44 92 ASN A CA 1
ATOM 681 C C . ASN A 1 92 ? -6.541 8.009 3.287 1.00 85.44 92 ASN A C 1
ATOM 683 O O . ASN A 1 92 ? -5.493 8.179 3.917 1.00 85.44 92 ASN A O 1
ATOM 687 N N . GLN A 1 93 ? -6.605 7.220 2.209 1.00 81.06 93 GLN A N 1
ATOM 688 C CA . GLN A 1 93 ? -5.397 6.709 1.576 1.00 81.06 93 GLN A CA 1
ATOM 689 C C . GLN A 1 93 ? -4.534 7.896 1.132 1.00 81.06 93 GLN A C 1
ATOM 691 O O . GLN A 1 93 ? -5.063 8.853 0.561 1.00 81.06 93 GLN A O 1
ATOM 696 N N . PRO A 1 94 ? -3.223 7.869 1.417 1.00 74.25 94 PRO A N 1
ATOM 697 C CA . PRO A 1 94 ? -2.341 8.935 0.985 1.00 74.25 94 PRO A CA 1
ATOM 698 C C . PRO A 1 94 ? -2.385 9.047 -0.542 1.00 74.25 94 PRO A C 1
ATOM 700 O O . PRO A 1 94 ? -2.157 8.070 -1.258 1.00 74.25 94 PRO A O 1
ATOM 703 N N . ASP A 1 95 ? -2.716 10.243 -1.029 1.00 80.62 95 ASP A N 1
ATOM 704 C CA . ASP A 1 95 ? -2.687 10.525 -2.456 1.00 80.62 95 ASP A CA 1
ATOM 705 C C . ASP A 1 95 ? -1.230 10.590 -2.916 1.00 80.62 95 ASP A C 1
ATOM 707 O O . ASP A 1 95 ? -0.441 11.424 -2.469 1.00 80.62 95 ASP A O 1
ATOM 711 N N . HIS A 1 96 ? -0.874 9.668 -3.800 1.00 84.12 96 HIS A N 1
ATOM 712 C CA . HIS A 1 96 ? 0.450 9.573 -4.398 1.00 84.12 96 HIS A CA 1
ATOM 713 C C . HIS A 1 96 ? 0.441 9.998 -5.870 1.00 84.12 96 HIS A C 1
ATOM 715 O O . HIS A 1 96 ? 1.404 9.732 -6.588 1.00 84.12 96 HIS A O 1
ATOM 721 N N . SER A 1 97 ? -0.633 10.645 -6.336 1.00 84.44 97 SER A N 1
ATOM 722 C CA . SER A 1 97 ? -0.798 11.106 -7.717 1.00 84.44 97 SER A CA 1
ATOM 723 C C . SER A 1 97 ? 0.370 11.967 -8.196 1.00 84.44 97 SER A C 1
ATOM 725 O O . SER A 1 97 ? 0.862 11.760 -9.306 1.00 84.44 97 SER A O 1
ATOM 727 N N . GLU A 1 98 ? 0.868 12.871 -7.351 1.00 88.19 98 GLU A N 1
ATOM 728 C CA . GLU A 1 98 ? 2.014 13.731 -7.653 1.00 88.19 98 GLU A CA 1
ATOM 729 C C . GLU A 1 98 ? 3.294 12.912 -7.877 1.00 88.19 98 GLU A C 1
ATOM 731 O O . GLU A 1 98 ? 3.984 13.097 -8.877 1.00 88.19 98 GLU A O 1
ATOM 736 N N . PHE A 1 99 ? 3.567 11.936 -7.005 1.00 90.50 99 PHE A N 1
ATOM 737 C CA . PHE A 1 99 ? 4.707 11.029 -7.151 1.00 90.50 99 PHE A CA 1
ATOM 738 C C . PHE A 1 99 ? 4.593 10.155 -8.402 1.00 90.50 99 PHE A C 1
ATOM 740 O O . PHE A 1 99 ? 5.555 10.011 -9.153 1.00 90.50 99 PHE A O 1
ATOM 747 N N . LEU A 1 100 ? 3.418 9.574 -8.646 1.00 88.25 100 LEU A N 1
ATOM 748 C CA . LEU A 1 100 ? 3.189 8.724 -9.813 1.00 88.25 100 LEU A CA 1
ATOM 749 C C . LEU A 1 100 ? 3.324 9.516 -11.113 1.00 88.25 100 LEU A C 1
ATOM 751 O O . LEU A 1 100 ? 3.904 9.011 -12.071 1.00 88.25 100 LEU A O 1
ATOM 755 N N . SER A 1 101 ? 2.838 10.757 -11.124 1.00 87.81 101 SER A N 1
ATOM 756 C CA . SER A 1 101 ? 2.996 11.669 -12.257 1.00 87.81 101 SER A CA 1
ATOM 757 C C . SER A 1 101 ? 4.457 12.067 -12.445 1.00 87.81 101 SER A C 1
ATOM 759 O O . SER A 1 101 ? 4.918 12.139 -13.574 1.00 87.81 101 SER A O 1
ATOM 761 N N . ALA A 1 102 ? 5.217 12.274 -11.366 1.00 89.06 102 ALA A N 1
ATOM 762 C CA . ALA A 1 102 ? 6.651 12.536 -11.460 1.00 89.06 102 ALA A CA 1
ATOM 763 C C . ALA A 1 102 ? 7.431 11.332 -12.019 1.00 89.06 102 ALA A C 1
ATOM 765 O O . ALA A 1 102 ? 8.350 11.517 -12.807 1.00 89.06 102 ALA A O 1
ATOM 766 N N . LEU A 1 103 ? 7.063 10.105 -11.632 1.00 89.31 103 LEU A N 1
ATOM 767 C CA . LEU A 1 103 ? 7.785 8.888 -12.014 1.00 89.31 103 LEU A CA 1
ATOM 768 C C . LEU A 1 103 ? 7.407 8.337 -13.397 1.00 89.31 103 LEU A C 1
ATOM 770 O O . LEU A 1 103 ? 8.191 7.607 -13.995 1.00 89.31 103 LEU A O 1
ATOM 774 N N . PHE A 1 104 ? 6.211 8.623 -13.908 1.00 86.69 104 PHE A N 1
ATOM 775 C CA . PHE A 1 104 ? 5.738 8.061 -15.179 1.00 86.69 104 PHE A CA 1
ATOM 776 C C . PHE A 1 104 ? 5.316 9.118 -16.210 1.00 86.69 104 PHE A C 1
ATOM 778 O O . PHE A 1 104 ? 4.801 8.724 -17.260 1.00 86.69 104 PHE A O 1
ATOM 785 N N . GLU A 1 105 ? 5.538 10.409 -15.918 1.00 73.25 105 GLU A N 1
ATOM 786 C CA . GLU A 1 105 ? 4.865 11.568 -16.535 1.00 73.25 105 GLU A CA 1
ATOM 787 C C . GLU A 1 105 ? 3.327 11.431 -16.500 1.00 73.25 105 GLU A C 1
ATOM 789 O O . GLU A 1 105 ? 2.805 10.447 -15.969 1.00 73.25 105 GLU A O 1
ATOM 794 N N . THR A 1 106 ? 2.571 12.440 -16.964 1.00 48.41 106 THR A N 1
ATOM 795 C CA . THR A 1 106 ? 1.093 12.444 -16.904 1.00 48.41 106 THR A CA 1
ATOM 796 C C . THR A 1 106 ? 0.512 11.067 -17.241 1.00 48.41 106 THR A C 1
ATOM 798 O O . THR A 1 106 ? 0.894 10.499 -18.273 1.00 48.41 106 THR A O 1
ATOM 801 N N . PRO A 1 107 ? -0.426 10.536 -16.426 1.00 42.06 107 PRO A N 1
ATOM 802 C CA . PRO A 1 107 ? -1.164 9.334 -16.786 1.00 42.06 107 PRO A CA 1
ATOM 803 C C . PRO A 1 107 ? -1.706 9.520 -18.202 1.00 42.06 107 PRO A C 1
ATOM 805 O O . PRO A 1 107 ? -2.121 10.636 -18.525 1.00 42.06 107 PRO A O 1
ATOM 808 N N . PRO A 1 108 ? -1.721 8.489 -19.058 1.00 37.81 108 PRO A N 1
ATOM 809 C CA . PRO A 1 108 ? -2.334 8.619 -20.365 1.00 37.81 108 PRO A CA 1
ATOM 810 C C . PRO A 1 108 ? -3.828 8.922 -20.175 1.00 37.81 108 PRO A C 1
ATOM 812 O O . PRO A 1 108 ? -4.656 8.018 -20.070 1.00 37.81 108 PRO A O 1
ATOM 815 N N . GLU A 1 109 ? -4.194 10.204 -20.158 1.00 36.31 109 GLU A N 1
ATOM 816 C CA . GLU A 1 109 ? -5.538 10.684 -20.455 1.00 36.31 109 GLU A CA 1
ATOM 817 C C . GLU A 1 109 ? -5.777 10.483 -21.952 1.00 36.31 109 GLU A C 1
ATOM 819 O O . GLU A 1 109 ? -5.805 11.410 -22.753 1.00 36.31 109 GLU A O 1
ATOM 824 N N . GLN A 1 110 ? -5.912 9.219 -22.342 1.00 35.56 110 GLN A N 1
ATOM 825 C CA . GLN A 1 110 ? -6.764 8.790 -23.436 1.00 35.56 110 GLN A CA 1
ATOM 826 C C . GLN A 1 110 ? -6.933 7.282 -23.344 1.00 35.56 110 GLN A C 1
ATOM 828 O O . GLN A 1 110 ? -6.128 6.471 -23.799 1.00 35.56 110 GLN A O 1
ATOM 833 N N . SER A 1 111 ? -8.070 6.930 -22.757 1.00 41.47 111 SER A N 1
ATOM 834 C CA . SER A 1 111 ? -8.728 5.655 -22.934 1.00 41.47 111 SER A CA 1
ATOM 835 C C . SER A 1 111 ? -8.707 5.227 -24.405 1.00 41.47 111 SER A C 1
ATOM 837 O O . SER A 1 111 ? -9.376 5.814 -25.259 1.00 41.47 111 SER A O 1
ATOM 839 N N . LYS A 1 112 ? -8.055 4.107 -24.678 1.00 28.30 112 LYS A N 1
ATOM 840 C CA . LYS A 1 112 ? -8.634 3.105 -25.565 1.00 28.30 112 LYS A CA 1
ATOM 841 C C . LYS A 1 112 ? -8.323 1.749 -24.971 1.00 28.30 112 LYS A C 1
ATOM 843 O O . LYS A 1 112 ? -7.260 1.195 -25.200 1.00 28.30 112 LYS A O 1
ATOM 848 N N . THR A 1 113 ? -9.262 1.288 -24.148 1.00 31.84 113 THR A N 1
ATOM 849 C CA . THR A 1 113 ? -9.488 -0.124 -23.833 1.00 31.84 113 THR A CA 1
ATOM 850 C C . THR A 1 113 ? -8.199 -0.937 -23.730 1.00 31.84 113 THR A C 1
ATOM 852 O O . THR A 1 113 ? -7.951 -1.825 -24.544 1.00 31.84 113 THR A O 1
ATOM 855 N N . LEU A 1 114 ? -7.367 -0.644 -22.728 1.00 30.36 114 LEU A N 1
ATOM 856 C CA . LEU A 1 114 ? -6.412 -1.646 -22.282 1.00 30.36 114 LEU A CA 1
ATOM 857 C C . LEU A 1 114 ? -7.247 -2.723 -21.605 1.00 30.36 114 LEU A C 1
ATOM 859 O O . LEU A 1 114 ? -7.720 -2.569 -20.481 1.00 30.36 114 LEU A O 1
ATOM 863 N N . VAL A 1 115 ? -7.520 -3.769 -22.383 1.00 28.52 115 VAL A N 1
ATOM 864 C CA . VAL A 1 115 ? -8.038 -5.041 -21.900 1.00 28.52 115 VAL A CA 1
ATOM 865 C C . VAL A 1 115 ? -7.224 -5.369 -20.646 1.00 28.52 115 VAL A C 1
ATOM 867 O O . VAL A 1 115 ? -5.993 -5.402 -20.754 1.00 28.52 115 VAL A O 1
ATOM 870 N N . PRO A 1 116 ? -7.849 -5.539 -19.461 1.00 29.66 116 PRO A N 1
ATOM 871 C CA . PRO A 1 116 ? -7.115 -6.030 -18.300 1.00 29.66 116 PRO A CA 1
ATOM 872 C C . PRO A 1 116 ? -6.394 -7.275 -18.786 1.00 29.66 116 PRO A C 1
ATOM 874 O O . PRO A 1 116 ? -7.066 -8.083 -19.430 1.00 29.66 116 PRO A O 1
ATOM 877 N N . LEU A 1 117 ? -5.066 -7.377 -18.594 1.00 30.61 117 LEU A N 1
ATOM 878 C CA . LEU A 1 117 ? -4.300 -8.563 -18.995 1.00 30.61 117 LEU A CA 1
ATOM 879 C C . LEU A 1 117 ? -5.182 -9.764 -18.681 1.00 30.61 117 LEU A C 1
ATOM 881 O O . LEU A 1 117 ? -5.478 -9.997 -17.507 1.00 30.61 117 LEU A O 1
ATOM 885 N N . ALA A 1 118 ? -5.708 -10.409 -19.730 1.00 29.86 118 ALA A N 1
ATOM 886 C CA . ALA A 1 118 ? -6.688 -11.463 -19.552 1.00 29.86 118 ALA A CA 1
ATOM 887 C C . ALA A 1 118 ? -6.086 -12.443 -18.544 1.00 29.86 118 ALA A C 1
ATOM 889 O O . ALA A 1 118 ? -4.863 -12.621 -18.519 1.00 29.86 118 ALA A O 1
ATOM 890 N N . ALA A 1 119 ? -6.903 -13.036 -17.675 1.00 36.38 119 ALA A N 1
ATOM 891 C CA . ALA A 1 119 ? -6.436 -13.998 -16.673 1.00 36.38 119 ALA A CA 1
ATOM 892 C C . ALA A 1 119 ? -5.515 -15.086 -17.288 1.00 36.38 119 ALA A C 1
ATOM 894 O O . ALA A 1 119 ? -4.650 -15.650 -16.627 1.00 36.38 119 ALA A O 1
ATOM 895 N N . ASP A 1 120 ? -5.652 -15.288 -18.590 1.00 33.19 120 ASP A N 1
ATOM 896 C CA . ASP A 1 120 ? -4.892 -16.070 -19.549 1.00 33.19 120 ASP A CA 1
ATOM 897 C C . ASP A 1 120 ? -3.402 -15.653 -19.655 1.00 33.19 120 ASP A C 1
ATOM 899 O O . ASP A 1 120 ? -2.516 -16.508 -19.676 1.00 33.19 120 ASP A O 1
ATOM 903 N N . SER A 1 121 ? -3.090 -14.351 -19.653 1.00 34.56 121 SER A N 1
ATOM 904 C CA . SER A 1 121 ? -1.722 -13.801 -19.668 1.00 34.56 121 SER A CA 1
ATOM 905 C C . SER A 1 121 ? -1.043 -13.899 -18.299 1.00 34.56 121 SER A C 1
ATOM 907 O O . SER A 1 121 ? 0.164 -14.134 -18.216 1.00 34.56 121 SER A O 1
ATOM 909 N N . ILE A 1 122 ? -1.825 -13.809 -17.215 1.00 38.19 122 ILE A N 1
ATOM 910 C CA . ILE A 1 122 ? -1.369 -14.189 -15.867 1.00 38.19 122 ILE A CA 1
ATOM 911 C C . ILE A 1 122 ? -1.145 -15.708 -15.812 1.00 38.19 122 ILE A C 1
ATOM 913 O O . ILE A 1 122 ? -0.195 -16.167 -15.186 1.00 38.19 122 ILE A O 1
ATOM 917 N N . GLY A 1 123 ? -1.937 -16.490 -16.549 1.00 32.81 123 GLY A N 1
ATOM 918 C CA . GLY A 1 123 ? -1.708 -17.914 -16.792 1.00 32.81 123 GLY A CA 1
ATOM 919 C C . GLY A 1 123 ? -0.378 -18.206 -17.495 1.00 32.81 123 GLY A C 1
ATOM 920 O O . GLY A 1 123 ? 0.259 -19.212 -17.191 1.00 32.81 123 GLY A O 1
ATOM 921 N N . LEU A 1 124 ? 0.108 -17.316 -18.367 1.00 35.59 124 LEU A N 1
ATOM 922 C CA . LEU A 1 124 ? 1.452 -17.406 -18.956 1.00 35.59 124 LEU A CA 1
ATOM 923 C C . LEU A 1 124 ? 2.563 -17.025 -17.960 1.00 35.59 124 LEU A C 1
ATOM 925 O O . LEU A 1 124 ? 3.589 -17.701 -17.908 1.00 35.59 124 LEU A O 1
ATOM 929 N N . LEU A 1 125 ? 2.338 -16.014 -17.112 1.00 35.28 125 LEU A N 1
ATOM 930 C CA . LEU A 1 125 ? 3.215 -15.675 -15.976 1.00 35.28 125 LEU A CA 1
ATOM 931 C C . LEU A 1 125 ? 3.282 -16.807 -14.932 1.00 35.28 125 LEU A C 1
ATOM 933 O O . LEU A 1 125 ? 4.340 -17.049 -14.356 1.00 35.28 125 LEU A O 1
ATOM 937 N N . ALA A 1 126 ? 2.177 -17.529 -14.726 1.00 36.94 126 ALA A N 1
ATOM 938 C CA . ALA A 1 126 ? 2.063 -18.664 -13.811 1.00 36.94 126 ALA A CA 1
ATOM 939 C C . ALA A 1 126 ? 2.522 -20.005 -14.424 1.00 36.94 126 ALA A C 1
ATOM 941 O O . ALA A 1 126 ? 2.877 -20.922 -13.685 1.00 36.94 126 ALA A O 1
ATOM 942 N N . SER A 1 127 ? 2.544 -20.137 -15.758 1.00 35.03 127 SER A N 1
ATOM 943 C CA . SER A 1 127 ? 3.013 -21.345 -16.467 1.00 35.03 127 SER A CA 1
ATOM 944 C C . SER A 1 127 ? 4.448 -21.249 -17.005 1.00 35.03 127 SER A C 1
ATOM 946 O O . SER A 1 127 ? 5.008 -22.254 -17.458 1.00 35.03 127 SER A O 1
ATOM 948 N N . GLY A 1 128 ? 5.085 -20.078 -16.906 1.00 34.09 128 GLY A N 1
ATOM 949 C CA . GLY A 1 128 ? 6.488 -19.866 -17.251 1.00 34.09 128 GLY A CA 1
ATOM 950 C C . GLY A 1 128 ? 7.430 -20.546 -16.255 1.00 34.09 128 GLY A C 1
ATOM 951 O O . GLY A 1 128 ? 7.537 -20.151 -15.098 1.00 34.09 128 GLY A O 1
ATOM 952 N N . LYS A 1 129 ? 8.156 -21.571 -16.710 1.00 33.97 129 LYS A N 1
ATOM 953 C CA . LYS A 1 129 ? 9.067 -22.422 -15.913 1.00 33.97 129 LYS A CA 1
ATOM 954 C C . LYS A 1 129 ? 10.362 -21.737 -15.425 1.00 33.97 129 LYS A C 1
ATOM 956 O O . LYS A 1 129 ? 11.393 -22.397 -15.310 1.00 33.97 129 LYS A O 1
ATOM 961 N N . SER A 1 130 ? 10.338 -20.447 -15.108 1.00 41.31 130 SER A N 1
ATOM 962 C CA . SER A 1 130 ? 11.472 -19.755 -14.483 1.00 41.31 130 SER A CA 1
ATOM 963 C C . SER A 1 130 ? 11.033 -18.423 -13.885 1.00 41.31 130 SER A C 1
ATOM 965 O O . SER A 1 130 ? 11.002 -17.434 -14.604 1.00 41.31 130 SER A O 1
ATOM 967 N N . ALA A 1 131 ? 10.730 -18.400 -12.584 1.00 45.84 131 ALA A N 1
ATOM 968 C CA . ALA A 1 131 ? 10.366 -17.202 -11.831 1.00 45.84 131 ALA A CA 1
ATOM 969 C C . ALA A 1 131 ? 11.229 -17.065 -10.568 1.00 45.84 131 ALA A C 1
ATOM 971 O O . ALA A 1 131 ? 11.504 -18.049 -9.877 1.00 45.84 131 ALA A O 1
ATOM 972 N N . TRP A 1 132 ? 11.635 -15.840 -10.243 1.00 49.19 132 TRP A N 1
ATOM 973 C CA . TRP A 1 132 ? 12.251 -15.524 -8.953 1.00 49.19 132 TRP A CA 1
ATOM 974 C C . TRP A 1 132 ? 11.165 -15.347 -7.908 1.00 49.19 132 TRP A C 1
ATOM 976 O O . TRP A 1 132 ? 10.470 -14.347 -7.967 1.00 49.19 132 TRP A O 1
ATOM 986 N N . VAL A 1 133 ? 11.029 -16.254 -6.942 1.00 53.34 133 VAL A N 1
ATOM 987 C CA . VAL A 1 133 ? 10.155 -16.026 -5.780 1.00 53.34 133 VAL A CA 1
ATOM 988 C C . VAL A 1 133 ? 10.910 -15.172 -4.765 1.00 53.34 133 VAL A C 1
ATOM 990 O O . VAL A 1 133 ? 12.003 -15.548 -4.331 1.00 53.34 133 VAL A O 1
ATOM 993 N N . CYS A 1 134 ? 10.351 -14.015 -4.419 1.00 62.06 134 CYS A N 1
ATOM 994 C CA . CYS A 1 134 ? 10.862 -13.124 -3.380 1.00 62.06 134 CYS A CA 1
ATOM 995 C C . CYS A 1 134 ? 9.876 -13.114 -2.212 1.00 62.06 134 CYS A C 1
ATOM 997 O O . CYS A 1 134 ? 8.685 -12.866 -2.407 1.00 62.06 134 CYS A O 1
ATOM 999 N N . LYS A 1 135 ? 10.369 -13.383 -0.999 1.00 54.16 135 LYS A N 1
ATOM 1000 C CA . LYS A 1 135 ? 9.570 -13.360 0.227 1.00 54.16 135 LYS A CA 1
ATOM 1001 C C . LYS A 1 135 ? 9.114 -11.949 0.557 1.00 54.16 135 LYS A C 1
ATOM 1003 O O . LYS A 1 135 ? 8.016 -11.791 1.077 1.00 54.16 135 LYS A O 1
ATOM 1008 N N . ASP A 1 136 ? 9.966 -10.960 0.335 1.00 60.06 136 ASP A N 1
ATOM 1009 C CA . ASP A 1 136 ? 9.718 -9.569 0.687 1.00 60.06 136 ASP A CA 1
ATOM 1010 C C . ASP A 1 136 ? 10.463 -8.614 -0.256 1.00 60.06 136 ASP A C 1
ATOM 1012 O O . ASP A 1 136 ? 11.272 -9.021 -1.098 1.00 60.06 136 ASP A O 1
ATOM 1016 N N . ARG A 1 137 ? 10.173 -7.317 -0.106 1.00 67.75 137 ARG A N 1
ATOM 1017 C CA . ARG A 1 137 ? 10.808 -6.235 -0.866 1.00 67.75 137 ARG A CA 1
ATOM 1018 C C . ARG A 1 137 ? 12.332 -6.264 -0.778 1.00 67.75 137 ARG A C 1
ATOM 1020 O O . ARG A 1 137 ? 13.004 -6.001 -1.770 1.00 67.75 137 ARG A O 1
ATOM 1027 N N . LYS A 1 138 ? 12.889 -6.540 0.404 1.00 71.56 138 LYS A N 1
ATOM 1028 C CA . LYS A 1 138 ? 14.337 -6.480 0.638 1.00 71.56 138 LYS A CA 1
ATOM 1029 C C . LYS A 1 138 ? 15.042 -7.586 -0.136 1.00 71.56 138 LYS A C 1
ATOM 1031 O O . LYS A 1 138 ? 16.048 -7.327 -0.792 1.00 71.56 138 LYS A O 1
ATOM 1036 N N . GLU A 1 139 ? 14.483 -8.791 -0.099 1.00 69.19 139 GLU A N 1
ATOM 1037 C CA . GLU A 1 139 ? 14.962 -9.920 -0.888 1.00 69.19 139 GLU A CA 1
ATOM 1038 C C . GLU A 1 139 ? 14.844 -9.640 -2.391 1.00 69.19 139 GLU A C 1
ATOM 1040 O O . GLU A 1 139 ? 15.768 -9.943 -3.143 1.00 69.19 139 GLU A O 1
ATOM 1045 N N . PHE A 1 140 ? 13.749 -9.006 -2.828 1.00 71.44 140 PHE A N 1
ATOM 1046 C CA . PHE A 1 140 ? 13.578 -8.590 -4.220 1.00 71.44 140 PHE A CA 1
ATOM 1047 C C . PHE A 1 140 ? 14.665 -7.604 -4.668 1.00 71.44 140 PHE A C 1
ATOM 1049 O O . PHE A 1 140 ? 15.364 -7.887 -5.640 1.00 71.44 140 PHE A O 1
ATOM 1056 N N . LEU A 1 141 ? 14.859 -6.496 -3.939 1.00 69.56 141 LEU A N 1
ATOM 1057 C CA . LEU A 1 141 ? 15.874 -5.478 -4.248 1.00 69.56 141 LEU A CA 1
ATOM 1058 C C . LEU A 1 141 ? 17.293 -6.061 -4.264 1.00 69.56 141 LEU A C 1
ATOM 1060 O O . LEU A 1 141 ? 18.101 -5.722 -5.128 1.00 69.56 141 LEU A O 1
ATOM 1064 N N . GLN A 1 142 ? 17.589 -6.976 -3.339 1.00 72.12 142 GLN A N 1
ATOM 1065 C CA . GLN A 1 142 ? 18.857 -7.695 -3.330 1.00 72.12 142 GLN A CA 1
ATOM 1066 C C . GLN A 1 142 ? 19.012 -8.540 -4.601 1.00 72.12 142 GLN A C 1
ATOM 1068 O O . GLN A 1 142 ? 19.997 -8.392 -5.319 1.00 72.12 142 GLN A O 1
ATOM 1073 N N . LYS A 1 143 ? 18.020 -9.381 -4.918 1.00 66.00 143 LYS A N 1
ATOM 1074 C CA . LYS A 1 143 ? 18.059 -10.314 -6.053 1.00 66.00 143 LYS A CA 1
ATOM 1075 C C . LYS A 1 143 ? 18.183 -9.611 -7.405 1.00 66.00 143 LYS A C 1
ATOM 1077 O O . LYS A 1 143 ? 18.988 -10.042 -8.230 1.00 66.00 143 LYS A O 1
ATOM 1082 N N . ILE A 1 144 ? 17.451 -8.515 -7.628 1.00 65.44 144 ILE A N 1
ATOM 1083 C CA . ILE A 1 144 ? 17.557 -7.751 -8.884 1.00 65.44 144 ILE A CA 1
ATOM 1084 C C . ILE A 1 144 ? 18.932 -7.088 -9.050 1.00 65.44 144 ILE A C 1
ATOM 1086 O O . ILE A 1 144 ? 19.409 -7.004 -10.184 1.00 65.44 144 ILE A O 1
ATOM 1090 N N . GLY A 1 145 ? 19.566 -6.674 -7.943 1.00 60.84 145 GLY A N 1
ATOM 1091 C CA . GLY A 1 145 ? 20.861 -5.993 -7.932 1.00 60.84 145 GLY A CA 1
ATOM 1092 C C . GLY A 1 145 ? 22.074 -6.926 -8.001 1.00 60.84 145 GLY A C 1
ATOM 1093 O O . GLY A 1 145 ? 23.087 -6.558 -8.590 1.00 60.84 145 GLY A O 1
ATOM 1094 N N . THR A 1 146 ? 22.000 -8.138 -7.437 1.00 62.28 146 THR A N 1
ATOM 1095 C CA . THR A 1 146 ? 23.168 -9.038 -7.349 1.00 62.28 146 THR A CA 1
ATOM 1096 C C . THR A 1 146 ? 23.206 -10.153 -8.386 1.00 62.28 146 THR A C 1
ATOM 1098 O O . THR A 1 146 ? 24.286 -10.675 -8.665 1.00 62.28 146 THR A O 1
ATOM 1101 N N . GLU A 1 147 ? 22.073 -10.565 -8.960 1.00 54.44 147 GLU A N 1
ATOM 1102 C CA . GLU A 1 147 ? 22.030 -11.803 -9.740 1.00 54.44 147 GLU A CA 1
ATOM 1103 C C . GLU A 1 147 ? 21.620 -11.585 -11.206 1.00 54.44 147 GLU A C 1
ATOM 1105 O O . GLU A 1 147 ? 20.608 -10.968 -11.529 1.00 54.44 147 GLU A O 1
ATOM 1110 N N . ARG A 1 148 ? 22.409 -12.135 -12.142 1.00 53.22 148 ARG A N 1
ATOM 1111 C CA . ARG A 1 148 ? 21.940 -12.376 -13.518 1.00 53.22 148 ARG A CA 1
ATOM 1112 C C . ARG A 1 148 ? 20.905 -13.496 -13.449 1.00 53.22 148 ARG A C 1
ATOM 1114 O O . ARG A 1 148 ? 21.154 -14.462 -12.735 1.00 53.22 148 ARG A O 1
ATOM 1121 N N . ASN A 1 149 ? 19.794 -13.397 -14.188 1.00 48.88 149 ASN A N 1
ATOM 1122 C CA . ASN A 1 149 ? 18.789 -14.463 -14.255 1.00 48.88 149 ASN A CA 1
ATOM 1123 C C . ASN A 1 149 ? 19.489 -15.809 -14.535 1.00 48.88 149 ASN A C 1
ATOM 1125 O O . ASN A 1 149 ? 20.056 -16.004 -15.610 1.00 48.88 149 ASN A O 1
ATOM 1129 N N . ARG A 1 150 ? 19.574 -16.678 -13.520 1.00 41.31 150 ARG A N 1
ATOM 1130 C CA . ARG A 1 150 ? 20.597 -17.736 -13.450 1.00 41.31 150 ARG A CA 1
ATOM 1131 C C . ARG A 1 150 ? 20.073 -19.106 -13.852 1.00 41.31 150 ARG A C 1
ATOM 1133 O O . ARG A 1 150 ? 20.633 -20.112 -13.428 1.00 41.31 150 ARG A O 1
ATOM 1140 N N . PHE A 1 151 ? 19.031 -19.153 -14.675 1.00 37.69 151 PHE A N 1
ATOM 1141 C CA . PHE A 1 151 ? 18.531 -20.398 -15.248 1.00 37.69 151 PHE A CA 1
ATOM 1142 C C . PHE A 1 151 ? 19.069 -20.586 -16.670 1.00 37.69 151 PHE A C 1
ATOM 1144 O O . PHE A 1 151 ? 18.411 -20.200 -17.632 1.00 37.69 151 PHE A O 1
ATOM 1151 N N . PRO A 1 152 ? 20.252 -21.203 -16.845 1.00 37.38 152 PRO A N 1
ATOM 1152 C CA . PRO A 1 152 ? 20.576 -21.819 -18.115 1.00 37.38 152 PRO A CA 1
ATOM 1153 C C . PRO A 1 152 ? 19.607 -22.985 -18.326 1.00 37.38 152 PRO A C 1
ATOM 1155 O O . PRO A 1 152 ? 19.535 -23.913 -17.517 1.00 37.38 152 PRO A O 1
ATOM 1158 N N . GLN A 1 153 ? 18.859 -22.948 -19.423 1.00 35.00 153 GLN A N 1
ATOM 1159 C CA . GLN A 1 153 ? 18.007 -24.052 -19.836 1.00 35.00 153 GLN A CA 1
ATOM 1160 C C . GLN A 1 153 ? 18.854 -25.330 -20.016 1.00 35.00 153 GLN A C 1
ATOM 1162 O O . GLN A 1 153 ? 19.699 -25.435 -20.903 1.00 35.00 153 GLN A O 1
ATOM 1167 N N . LYS A 1 154 ? 18.618 -26.343 -19.181 1.00 32.97 154 LYS A N 1
ATOM 1168 C CA . LYS A 1 154 ? 18.986 -27.750 -19.429 1.00 32.97 154 LYS A CA 1
ATOM 1169 C C . LYS A 1 154 ? 17.852 -28.605 -18.863 1.00 32.97 154 LYS A C 1
ATOM 1171 O O . LYS A 1 154 ? 17.502 -28.415 -17.711 1.00 32.97 154 LYS A O 1
ATOM 1176 N N . ARG A 1 155 ? 17.242 -29.581 -19.540 1.00 38.78 155 ARG A N 1
ATOM 1177 C CA . ARG A 1 155 ? 17.389 -30.258 -20.847 1.00 38.78 155 ARG A CA 1
ATOM 1178 C C . ARG A 1 155 ? 16.064 -31.021 -21.072 1.00 38.78 155 ARG A C 1
ATOM 1180 O O . ARG A 1 155 ? 15.582 -31.582 -20.099 1.00 38.78 155 ARG A O 1
ATOM 1187 N N . SER A 1 156 ? 15.582 -31.169 -22.314 1.00 38.03 156 SER A N 1
ATOM 1188 C CA . SER A 1 156 ? 15.229 -32.482 -22.923 1.00 38.03 156 SER A CA 1
ATOM 1189 C C . SER A 1 156 ? 14.514 -32.325 -24.279 1.00 38.03 156 SER A C 1
ATOM 1191 O O . SER A 1 156 ? 13.299 -32.418 -24.390 1.00 38.03 156 SER A O 1
ATOM 1193 N N . ALA A 1 157 ? 15.294 -32.118 -25.333 1.00 42.44 157 ALA A N 1
ATOM 1194 C CA . ALA A 1 157 ? 14.923 -32.459 -26.716 1.00 42.44 157 ALA A CA 1
ATOM 1195 C C . ALA A 1 157 ? 16.201 -32.674 -27.538 1.00 42.44 157 ALA A C 1
ATOM 1197 O O . ALA A 1 157 ? 16.270 -33.558 -28.384 1.00 42.44 157 ALA A O 1
ATOM 1198 N N . VAL A 1 158 ? 17.272 -31.958 -27.169 1.00 43.53 158 VAL A N 1
ATOM 1199 C CA . VAL A 1 158 ? 18.617 -32.115 -27.736 1.00 43.53 158 VAL A CA 1
ATOM 1200 C C . VAL A 1 158 ? 19.132 -33.549 -27.603 1.00 43.53 158 VAL A C 1
ATOM 1202 O O . VAL A 1 158 ? 19.687 -34.074 -28.554 1.00 43.53 158 VAL A O 1
ATOM 1205 N N . THR A 1 159 ? 18.916 -34.234 -26.473 1.00 42.59 159 THR A N 1
ATOM 1206 C CA . THR A 1 159 ? 19.413 -35.612 -26.317 1.00 42.59 159 THR A CA 1
ATOM 1207 C C . THR A 1 159 ? 18.696 -36.595 -27.243 1.00 42.59 159 THR A C 1
ATOM 1209 O O . THR A 1 159 ? 19.364 -37.463 -27.781 1.00 42.59 159 THR A O 1
ATOM 1212 N N . LEU A 1 160 ? 17.388 -36.428 -27.485 1.00 49.34 160 LEU A N 1
ATOM 1213 C CA . LEU A 1 160 ? 16.616 -37.294 -28.385 1.00 49.34 160 LEU A CA 1
ATOM 1214 C C . LEU A 1 160 ? 16.910 -36.985 -29.862 1.00 49.34 160 LEU A C 1
ATOM 1216 O O . LEU A 1 160 ? 17.034 -37.898 -30.669 1.00 49.34 160 LEU A O 1
ATOM 1220 N N . HIS A 1 161 ? 17.065 -35.708 -30.225 1.00 52.84 161 HIS A N 1
ATOM 1221 C CA . HIS A 1 161 ? 17.424 -35.328 -31.593 1.00 52.84 161 HIS A CA 1
ATOM 1222 C C . HIS A 1 161 ? 18.863 -35.692 -31.947 1.00 52.84 161 HIS A C 1
ATOM 1224 O O . HIS A 1 161 ? 19.097 -36.156 -33.059 1.00 52.84 161 HIS A O 1
ATOM 1230 N N . VAL A 1 162 ? 19.811 -35.552 -31.017 1.00 56.09 162 VAL A N 1
ATOM 1231 C CA . VAL A 1 162 ? 21.210 -35.948 -31.235 1.00 56.09 162 VAL A CA 1
ATOM 1232 C C . VAL A 1 162 ? 21.338 -37.470 -31.325 1.00 56.09 162 VAL A C 1
ATOM 1234 O O . VAL A 1 162 ? 22.047 -37.957 -32.199 1.00 56.09 162 VAL A O 1
ATOM 1237 N N . THR A 1 163 ? 20.621 -38.246 -30.502 1.00 61.53 163 THR A N 1
ATOM 1238 C CA . THR A 1 163 ? 20.637 -39.715 -30.631 1.00 61.53 163 THR A CA 1
ATOM 1239 C C . THR A 1 163 ? 19.923 -40.197 -31.891 1.00 61.53 163 THR A C 1
ATOM 1241 O O . THR A 1 163 ? 20.456 -41.067 -32.573 1.00 61.53 163 THR A O 1
ATOM 1244 N N . LEU A 1 164 ? 18.771 -39.617 -32.251 1.00 65.38 164 LEU A N 1
ATOM 1245 C CA .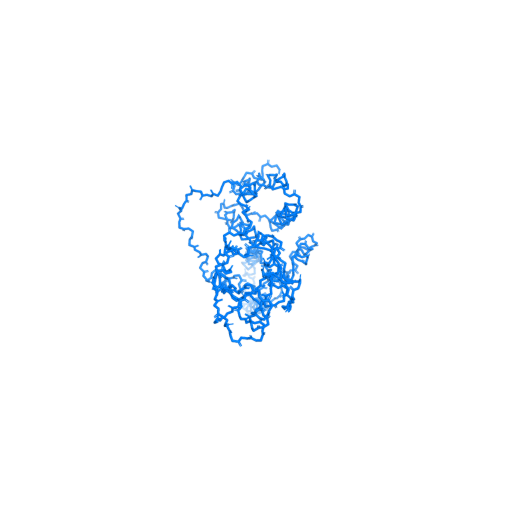 LEU A 1 164 ? 18.052 -39.961 -33.483 1.00 65.38 164 LEU A CA 1
ATOM 1246 C C . LEU A 1 164 ? 18.881 -39.633 -34.730 1.00 65.38 164 LEU A C 1
ATOM 1248 O O . LEU A 1 164 ? 18.907 -40.421 -35.670 1.00 65.38 164 LEU A O 1
ATOM 1252 N N . THR A 1 165 ? 19.596 -38.506 -34.740 1.00 65.12 165 THR A N 1
ATOM 1253 C CA . THR A 1 165 ? 20.463 -38.160 -35.873 1.00 65.12 165 THR A CA 1
ATOM 1254 C C . THR A 1 165 ? 21.738 -38.965 -35.929 1.00 65.12 165 THR A C 1
ATOM 1256 O O . THR A 1 165 ? 22.110 -39.374 -37.021 1.00 65.12 165 THR A O 1
ATOM 1259 N N . LEU A 1 166 ? 22.359 -39.299 -34.798 1.00 69.81 166 LEU A N 1
ATOM 1260 C CA . LEU A 1 166 ? 23.455 -40.271 -34.780 1.00 69.81 166 LEU A CA 1
ATOM 1261 C C . LEU A 1 166 ? 23.001 -41.649 -35.288 1.00 69.81 166 LEU A C 1
ATOM 1263 O O . LEU A 1 166 ? 23.717 -42.285 -36.061 1.00 69.81 166 LEU A O 1
ATOM 1267 N N . LEU A 1 167 ? 21.795 -42.098 -34.928 1.00 76.31 167 LEU A N 1
ATOM 1268 C CA . LEU A 1 167 ? 21.209 -43.334 -35.459 1.00 76.31 167 LEU A CA 1
ATOM 1269 C C . LEU A 1 167 ? 20.924 -43.241 -36.964 1.00 76.31 167 LEU A C 1
ATOM 1271 O O . LEU A 1 167 ? 21.245 -44.162 -37.708 1.00 76.31 167 LEU A O 1
ATOM 1275 N N . LEU A 1 168 ? 20.381 -42.120 -37.439 1.00 78.00 168 LEU A N 1
ATOM 1276 C CA . LEU A 1 168 ? 20.115 -41.911 -38.861 1.00 78.00 168 LEU A CA 1
ATOM 1277 C C . LEU A 1 168 ? 21.419 -41.854 -39.674 1.00 78.00 168 LEU A C 1
ATOM 1279 O O . LEU A 1 168 ? 21.513 -42.476 -40.728 1.00 78.00 168 LEU A O 1
ATOM 1283 N N . PHE A 1 169 ? 22.449 -41.171 -39.167 1.00 73.81 169 PHE A N 1
ATOM 1284 C CA . PHE A 1 169 ? 23.764 -41.105 -39.806 1.00 73.81 169 PHE A CA 1
ATOM 1285 C C . PHE A 1 169 ? 24.460 -42.466 -39.837 1.00 73.81 169 PHE A C 1
ATOM 1287 O O . PHE A 1 169 ? 25.045 -42.818 -40.860 1.00 73.81 169 PHE A O 1
ATOM 1294 N N . THR A 1 170 ? 24.373 -43.255 -38.761 1.00 76.94 170 THR A N 1
ATOM 1295 C CA . THR A 1 170 ? 24.930 -44.618 -38.759 1.00 76.94 170 THR A CA 1
ATOM 1296 C C . THR A 1 170 ? 24.175 -45.531 -39.726 1.00 76.94 170 THR A C 1
ATOM 1298 O O . THR A 1 170 ? 24.818 -46.250 -40.487 1.00 76.94 170 THR A O 1
ATOM 1301 N N . LEU A 1 171 ? 22.842 -45.442 -39.800 1.00 81.06 171 LEU A N 1
ATOM 1302 C CA . LEU A 1 171 ? 22.036 -46.175 -40.784 1.00 81.06 171 LEU A CA 1
ATOM 1303 C C . LEU A 1 171 ? 22.418 -45.807 -42.230 1.00 81.06 171 LEU A C 1
ATOM 1305 O O . LEU A 1 171 ? 22.630 -46.694 -43.055 1.00 81.06 171 LEU A O 1
ATOM 1309 N N . ILE A 1 172 ? 22.550 -44.511 -42.532 1.00 77.12 172 ILE A N 1
ATOM 1310 C CA . ILE A 1 172 ? 22.938 -44.019 -43.863 1.00 77.12 172 ILE A CA 1
ATOM 1311 C C . ILE A 1 172 ? 24.355 -44.487 -44.222 1.00 77.12 172 ILE A C 1
ATOM 1313 O O . ILE A 1 172 ? 24.574 -44.966 -45.334 1.00 77.12 172 ILE A O 1
ATOM 1317 N N . ALA A 1 173 ? 25.305 -44.419 -43.285 1.00 73.00 173 ALA A N 1
ATOM 1318 C CA . ALA A 1 173 ? 26.671 -44.893 -43.504 1.00 73.00 173 ALA A CA 1
ATOM 1319 C C . ALA A 1 173 ? 26.722 -46.404 -43.801 1.00 73.00 173 ALA A C 1
ATOM 1321 O O . ALA A 1 173 ? 27.427 -46.830 -44.718 1.00 73.00 173 ALA A O 1
ATOM 1322 N N . VAL A 1 174 ? 25.932 -47.212 -43.082 1.00 80.25 174 VAL A N 1
ATOM 1323 C CA . VAL A 1 174 ? 25.808 -48.659 -43.333 1.00 80.25 174 VAL A CA 1
ATOM 1324 C C . VAL A 1 174 ? 25.182 -48.930 -44.704 1.00 80.25 174 VAL A C 1
ATOM 1326 O O . VAL A 1 174 ? 25.687 -49.767 -45.450 1.00 80.25 174 VAL A O 1
ATOM 1329 N N . LEU A 1 175 ? 24.131 -48.197 -45.083 1.00 77.94 175 LEU A N 1
ATOM 1330 C CA . LEU A 1 175 ? 23.469 -48.356 -46.382 1.00 77.94 175 LEU A CA 1
ATOM 1331 C C . LEU A 1 175 ? 24.415 -48.033 -47.552 1.00 77.94 175 LEU A C 1
ATOM 1333 O O . LEU A 1 175 ? 24.442 -48.757 -48.549 1.00 77.94 175 LEU A O 1
ATOM 1337 N N . ILE A 1 176 ? 25.230 -46.982 -47.415 1.00 74.31 176 ILE A N 1
ATOM 1338 C CA . ILE A 1 176 ? 26.254 -46.604 -48.402 1.00 74.31 176 ILE A CA 1
ATOM 1339 C C . ILE A 1 176 ? 27.331 -47.690 -48.512 1.00 74.31 176 ILE A C 1
ATOM 1341 O O . ILE A 1 176 ? 27.725 -48.047 -49.624 1.00 74.31 176 ILE A O 1
ATOM 1345 N N . ALA A 1 177 ? 27.770 -48.261 -47.386 1.00 73.00 177 ALA A N 1
ATOM 1346 C CA . ALA A 1 177 ? 28.763 -49.334 -47.377 1.00 73.00 177 ALA A CA 1
ATOM 1347 C C . ALA A 1 177 ? 28.251 -50.612 -48.070 1.00 73.00 177 ALA A C 1
ATOM 1349 O O . ALA A 1 177 ? 28.987 -51.229 -48.841 1.00 73.00 177 ALA A O 1
ATOM 1350 N N . VAL A 1 178 ? 26.983 -50.981 -47.851 1.00 80.25 178 VAL A N 1
ATOM 1351 C CA . VAL A 1 178 ? 26.352 -52.162 -48.470 1.00 80.25 178 VAL A CA 1
ATOM 1352 C C . VAL A 1 178 ? 26.128 -51.962 -49.969 1.00 80.25 178 VAL A C 1
ATOM 1354 O O . VAL A 1 178 ? 26.409 -52.856 -50.765 1.00 80.25 178 VAL A O 1
ATOM 1357 N N . THR A 1 179 ? 25.655 -50.783 -50.373 1.00 78.94 179 THR A N 1
ATOM 1358 C CA . THR A 1 179 ? 25.346 -50.481 -51.784 1.00 78.94 179 THR A CA 1
ATOM 1359 C C . THR A 1 179 ? 26.568 -50.059 -52.601 1.00 78.94 179 THR A C 1
ATOM 1361 O O . THR A 1 179 ? 26.476 -49.943 -53.821 1.00 78.94 179 THR A O 1
ATOM 1364 N N . LYS A 1 180 ? 27.718 -49.839 -51.947 1.00 78.06 180 LYS A N 1
ATOM 1365 C CA . LYS A 1 180 ? 28.954 -49.295 -52.535 1.00 78.06 180 LYS A CA 1
ATOM 136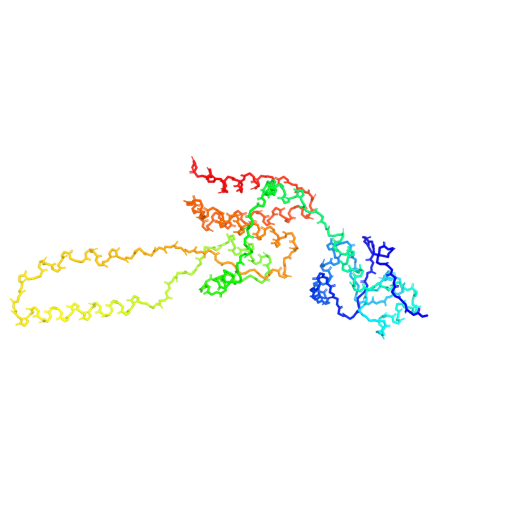6 C C . LYS A 1 180 ? 28.740 -47.960 -53.266 1.00 78.06 180 LYS A C 1
ATOM 1368 O O . LYS A 1 180 ? 29.499 -47.615 -54.173 1.00 78.06 180 LYS A O 1
ATOM 1373 N N . ALA A 1 181 ? 27.739 -47.182 -52.853 1.00 73.75 181 ALA A N 1
ATOM 1374 C CA . ALA A 1 181 ? 27.370 -45.902 -53.456 1.00 73.75 181 ALA A CA 1
ATOM 1375 C C . ALA A 1 181 ? 28.221 -44.736 -52.915 1.00 73.75 181 ALA A C 1
ATOM 1377 O O . ALA A 1 181 ? 27.708 -43.712 -52.461 1.00 73.75 181 ALA A O 1
ATOM 1378 N N . TRP A 1 182 ? 29.548 -44.893 -52.950 1.00 68.25 182 TRP A N 1
ATOM 1379 C CA . TRP A 1 182 ? 30.512 -43.954 -52.359 1.00 68.25 182 TRP A CA 1
ATOM 1380 C C . TRP A 1 182 ? 30.449 -42.540 -52.959 1.00 68.25 182 TRP A C 1
ATOM 1382 O O . TRP A 1 182 ? 30.819 -41.573 -52.300 1.00 68.25 182 TRP A O 1
ATOM 1392 N N . TYR A 1 183 ? 29.915 -42.399 -54.175 1.00 69.94 183 TYR A N 1
ATOM 1393 C CA . TYR A 1 183 ? 29.717 -41.115 -54.854 1.00 69.94 183 TYR A CA 1
ATOM 1394 C C . TYR A 1 183 ? 28.672 -40.204 -54.176 1.00 69.94 183 TYR A C 1
ATOM 1396 O O . TYR A 1 183 ? 28.673 -39.001 -54.421 1.00 69.94 183 TYR A O 1
ATOM 1404 N N . LEU A 1 184 ? 27.807 -40.734 -53.297 1.00 60.75 184 LEU A N 1
ATOM 1405 C CA . LEU A 1 184 ? 26.802 -39.944 -52.568 1.00 60.75 184 LEU A CA 1
ATOM 1406 C C . LEU A 1 184 ? 27.362 -39.214 -51.335 1.00 60.75 184 LEU A C 1
ATOM 1408 O O . LEU A 1 184 ? 26.694 -38.320 -50.814 1.00 60.75 184 LEU A O 1
ATOM 1412 N N . LEU A 1 185 ? 28.589 -39.527 -50.888 1.00 59.22 185 LEU A N 1
ATOM 1413 C CA . LEU A 1 185 ? 29.205 -38.858 -49.730 1.00 59.22 185 LEU A CA 1
ATOM 1414 C C . LEU A 1 185 ? 29.317 -37.338 -49.928 1.00 59.22 185 LEU A C 1
ATOM 1416 O O . LEU A 1 185 ? 29.074 -36.580 -48.989 1.00 59.22 185 LEU A O 1
ATOM 1420 N N . GLY A 1 186 ? 29.630 -36.897 -51.152 1.00 57.75 186 GLY A N 1
ATOM 1421 C CA . GLY A 1 186 ? 29.770 -35.476 -51.486 1.00 57.75 186 GLY A CA 1
ATOM 1422 C C . GLY A 1 186 ? 28.456 -34.689 -51.420 1.00 57.75 186 GLY A C 1
ATOM 1423 O O . GLY A 1 186 ? 28.469 -33.493 -51.135 1.00 57.75 186 GLY A O 1
ATOM 1424 N N . ALA A 1 187 ? 27.311 -35.352 -51.620 1.00 60.38 187 ALA A N 1
ATOM 1425 C CA . ALA A 1 187 ? 25.994 -34.723 -51.506 1.00 60.38 187 ALA A CA 1
ATOM 1426 C C . ALA A 1 187 ? 25.571 -34.526 -50.036 1.00 60.38 187 ALA A C 1
ATOM 1428 O O . ALA A 1 187 ? 24.888 -33.558 -49.707 1.00 60.38 187 ALA A O 1
ATOM 1429 N N . ILE A 1 188 ? 26.015 -35.411 -49.136 1.00 57.34 188 ILE A N 1
ATOM 1430 C CA . ILE A 1 188 ? 25.670 -35.374 -47.706 1.00 57.34 188 ILE A CA 1
ATOM 1431 C C . ILE A 1 188 ? 26.533 -34.349 -46.954 1.00 57.34 188 ILE A C 1
ATOM 1433 O O . ILE A 1 188 ? 26.038 -33.674 -46.050 1.00 57.34 188 ILE A O 1
ATOM 1437 N N . SER A 1 189 ? 27.796 -34.153 -47.356 1.00 56.00 189 SER A N 1
ATOM 1438 C CA . SER A 1 189 ? 28.685 -33.156 -46.737 1.00 56.00 189 SER A CA 1
ATOM 1439 C C . SER A 1 189 ? 28.180 -31.713 -46.870 1.00 56.00 189 SER A C 1
ATOM 1441 O O . SER A 1 189 ? 28.473 -30.887 -46.009 1.00 56.00 189 SER A O 1
ATOM 1443 N N . GLY A 1 190 ? 27.378 -31.412 -47.900 1.00 54.50 190 GLY A N 1
ATOM 1444 C CA . GLY A 1 190 ? 26.765 -30.092 -48.095 1.00 54.50 190 GLY A CA 1
ATOM 1445 C C . GLY A 1 190 ? 25.584 -29.786 -47.162 1.00 54.50 190 GLY A C 1
ATOM 1446 O O . GLY A 1 190 ? 25.237 -28.622 -46.981 1.00 54.50 190 GLY A O 1
ATOM 1447 N N . LEU A 1 191 ? 24.984 -30.803 -46.530 1.00 52.66 191 LEU A N 1
ATOM 1448 C CA . LEU A 1 191 ? 23.844 -30.648 -45.612 1.00 52.66 191 LEU A CA 1
ATOM 1449 C C . LEU A 1 191 ? 24.271 -30.418 -44.151 1.00 52.66 191 LEU A C 1
ATOM 1451 O O . LEU A 1 191 ? 23.469 -29.967 -43.332 1.00 52.66 191 LEU A O 1
ATOM 1455 N N . PHE A 1 192 ? 25.543 -30.675 -43.830 1.00 46.47 192 PHE A N 1
ATOM 1456 C CA . PHE A 1 192 ? 26.116 -30.539 -42.489 1.00 46.47 192 PHE A CA 1
ATOM 1457 C C . PHE A 1 192 ? 26.014 -29.114 -41.891 1.00 46.47 192 PHE A C 1
ATOM 1459 O O . PHE A 1 192 ? 25.603 -28.994 -40.735 1.00 46.47 192 PHE A O 1
ATOM 1466 N N . PRO A 1 193 ? 26.299 -28.019 -42.632 1.00 45.38 193 PRO A N 1
ATOM 1467 C CA . PRO A 1 193 ? 26.167 -26.664 -42.086 1.00 45.38 193 PRO A CA 1
ATOM 1468 C C . PRO A 1 193 ? 24.711 -26.169 -41.994 1.00 45.38 193 PRO A C 1
ATOM 1470 O O . PRO A 1 193 ? 24.408 -25.327 -41.154 1.00 45.38 193 PRO A O 1
ATOM 1473 N N . ILE A 1 194 ? 23.789 -26.712 -42.798 1.00 47.19 194 ILE A N 1
ATOM 1474 C CA . ILE A 1 194 ? 22.372 -26.299 -42.808 1.00 47.19 194 ILE A CA 1
ATOM 1475 C C . ILE A 1 194 ? 21.632 -26.876 -41.591 1.00 47.19 194 ILE A C 1
ATOM 1477 O O . ILE A 1 194 ? 20.788 -26.208 -40.998 1.00 47.19 194 ILE A O 1
ATOM 1481 N N . TRP A 1 195 ? 21.994 -28.090 -41.164 1.00 43.38 195 TRP A N 1
ATOM 1482 C CA . TRP A 1 195 ? 21.328 -28.780 -40.055 1.00 43.38 195 TRP A CA 1
ATOM 1483 C C . TRP A 1 195 ? 21.787 -28.289 -38.666 1.00 43.38 195 TRP A C 1
ATOM 1485 O O . TRP A 1 195 ? 20.993 -28.239 -37.730 1.00 43.38 195 TRP A O 1
ATOM 1495 N N . LEU A 1 196 ? 23.039 -27.827 -38.538 1.00 42.06 196 LEU A N 1
ATOM 1496 C CA . LEU A 1 196 ? 23.559 -27.178 -37.320 1.00 42.06 196 LEU A CA 1
ATOM 1497 C C . LEU A 1 196 ? 23.116 -25.708 -37.172 1.00 42.06 196 LEU A C 1
ATOM 1499 O O . LEU A 1 196 ? 23.095 -25.186 -36.057 1.00 42.06 196 LEU A O 1
ATOM 1503 N N . SER A 1 197 ? 22.708 -25.048 -38.264 1.00 35.22 197 SER A N 1
ATOM 1504 C CA . SER A 1 197 ? 22.265 -23.644 -38.252 1.00 35.22 197 SER A CA 1
ATOM 1505 C C . SER A 1 197 ? 20.823 -23.438 -37.759 1.00 35.22 197 SER A C 1
ATOM 1507 O O . SER A 1 197 ? 20.401 -22.293 -37.598 1.00 35.22 197 SER A O 1
ATOM 1509 N N . SER A 1 198 ? 20.067 -24.504 -37.467 1.00 35.75 198 SER A N 1
ATOM 1510 C CA . SER A 1 198 ? 18.691 -24.404 -36.944 1.00 35.75 198 SER A CA 1
ATOM 1511 C C . SER A 1 198 ? 18.617 -24.239 -35.418 1.00 35.75 198 SER A C 1
ATOM 1513 O O . SER A 1 198 ? 17.583 -24.501 -34.806 1.00 35.75 198 SER A O 1
ATOM 1515 N N . SER A 1 199 ? 19.700 -23.777 -34.795 1.00 37.47 199 SER A N 1
ATOM 1516 C CA . SER A 1 199 ? 19.735 -23.420 -33.374 1.00 37.47 199 SER A CA 1
ATOM 1517 C C . SER A 1 199 ? 19.636 -21.905 -33.190 1.00 37.47 199 SER A C 1
ATOM 1519 O O . SER A 1 199 ? 20.368 -21.335 -32.385 1.00 37.47 199 SER A O 1
ATOM 1521 N N . ARG A 1 200 ? 18.750 -21.221 -33.929 1.00 33.66 200 ARG A N 1
ATOM 1522 C CA . ARG A 1 200 ? 18.198 -19.972 -33.392 1.00 33.66 200 ARG A CA 1
ATOM 1523 C C . ARG A 1 200 ? 17.266 -20.375 -32.265 1.00 33.66 200 ARG A C 1
ATOM 1525 O O . ARG A 1 200 ? 16.101 -20.691 -32.472 1.00 33.66 200 ARG A O 1
ATOM 1532 N N . VAL A 1 201 ? 17.840 -20.438 -31.073 1.00 32.56 201 VAL A N 1
ATOM 1533 C CA . VAL A 1 201 ? 17.078 -20.189 -29.862 1.00 32.56 201 VAL A CA 1
ATOM 1534 C C . VAL A 1 201 ? 16.659 -18.730 -29.991 1.00 32.56 201 VAL A C 1
ATOM 1536 O O . VAL A 1 201 ? 17.480 -17.836 -29.802 1.00 32.56 201 VAL A O 1
ATOM 1539 N N . ASP A 1 202 ? 15.428 -18.487 -30.438 1.00 35.97 202 ASP A N 1
ATOM 1540 C CA . ASP A 1 202 ? 14.804 -17.189 -30.225 1.00 35.97 202 ASP A CA 1
ATOM 1541 C C . ASP A 1 202 ? 14.688 -17.031 -28.706 1.00 35.97 202 ASP A C 1
ATOM 1543 O O . ASP A 1 202 ? 13.815 -17.605 -28.054 1.00 35.97 202 ASP A O 1
ATOM 1547 N N . ASP A 1 203 ? 15.657 -16.318 -28.134 1.00 36.69 203 ASP A N 1
ATOM 1548 C CA . ASP A 1 203 ? 15.699 -15.894 -26.741 1.00 36.69 203 ASP A CA 1
ATOM 1549 C C . ASP A 1 203 ? 14.601 -14.843 -26.500 1.00 36.69 203 ASP A C 1
ATOM 1551 O O . ASP A 1 203 ? 14.864 -13.684 -26.185 1.00 36.69 203 ASP A O 1
ATOM 1555 N N . THR A 1 204 ? 13.331 -15.240 -26.580 1.00 42.16 204 THR A N 1
ATOM 1556 C CA . THR A 1 204 ? 12.253 -14.534 -25.878 1.00 42.16 204 THR A CA 1
ATOM 1557 C C . THR A 1 204 ? 12.290 -14.949 -24.407 1.00 42.16 204 THR A C 1
ATOM 1559 O O . THR A 1 204 ? 11.366 -15.576 -23.888 1.00 42.16 204 THR A O 1
ATOM 1562 N N . ASN A 1 205 ? 13.399 -14.644 -23.725 1.00 45.41 205 ASN A N 1
ATOM 1563 C CA . ASN A 1 205 ? 13.515 -14.775 -22.276 1.00 45.41 205 ASN A CA 1
ATOM 1564 C C . ASN A 1 205 ? 12.700 -13.650 -21.631 1.00 45.41 205 ASN A C 1
ATOM 1566 O O . ASN A 1 205 ? 13.236 -12.606 -21.262 1.00 45.41 205 ASN A O 1
ATOM 1570 N N . VAL A 1 206 ? 11.387 -13.858 -21.526 1.00 46.41 206 VAL A N 1
ATOM 1571 C CA . VAL A 1 206 ? 10.505 -12.988 -20.745 1.00 46.41 206 VAL A CA 1
ATOM 1572 C C . VAL A 1 206 ? 10.985 -13.038 -19.290 1.00 46.41 206 VAL A C 1
ATOM 1574 O O . VAL A 1 206 ? 11.077 -14.127 -18.714 1.00 46.41 206 VAL A O 1
ATOM 1577 N N . PRO A 1 207 ? 11.353 -11.903 -18.680 1.00 50.72 207 PRO A N 1
ATOM 1578 C CA . PRO A 1 207 ? 11.880 -11.906 -17.331 1.00 50.72 207 PRO A CA 1
ATOM 1579 C C . PRO A 1 207 ? 10.714 -12.069 -16.344 1.00 50.72 207 PRO A C 1
ATOM 1581 O O . PRO A 1 207 ? 9.930 -11.148 -16.134 1.00 50.72 207 PRO A O 1
ATOM 1584 N N . VAL A 1 208 ? 10.566 -13.259 -15.755 1.00 49.22 208 VAL A N 1
ATOM 1585 C CA . VAL A 1 208 ? 9.497 -13.523 -14.779 1.00 49.22 208 VAL A CA 1
ATOM 1586 C C . VAL A 1 208 ? 10.026 -13.319 -13.358 1.00 49.22 208 VAL A C 1
ATOM 1588 O O . VAL A 1 208 ? 10.946 -14.003 -12.896 1.00 49.22 208 VAL A O 1
ATOM 1591 N N . PHE A 1 209 ? 9.406 -12.383 -12.645 1.00 55.31 209 PHE A N 1
ATOM 1592 C CA . PHE A 1 209 ? 9.612 -12.144 -11.219 1.00 55.31 209 PHE A CA 1
ATOM 1593 C C . PHE A 1 209 ? 8.316 -12.458 -10.486 1.00 55.31 209 PHE A C 1
ATOM 1595 O O . PHE A 1 209 ? 7.246 -11.999 -10.878 1.00 55.31 209 PHE A O 1
ATOM 1602 N N . TYR A 1 210 ? 8.420 -13.227 -9.412 1.00 52.25 210 TYR A N 1
ATOM 1603 C CA . TYR A 1 210 ? 7.338 -13.468 -8.478 1.00 52.25 210 TYR A CA 1
ATOM 1604 C C . TYR A 1 210 ? 7.644 -12.703 -7.192 1.00 52.25 210 TYR A C 1
ATOM 1606 O O . TYR A 1 210 ? 8.537 -13.057 -6.419 1.00 52.25 210 TYR A O 1
ATOM 1614 N N . ILE A 1 211 ? 6.903 -11.627 -6.967 1.00 59.78 211 ILE A N 1
ATOM 1615 C CA . ILE A 1 211 ? 6.963 -10.886 -5.713 1.00 59.78 211 ILE A CA 1
ATOM 1616 C C . ILE A 1 211 ? 5.691 -11.201 -4.945 1.00 59.78 211 ILE A C 1
ATOM 1618 O O . ILE A 1 211 ? 4.598 -11.112 -5.503 1.00 59.78 211 ILE A O 1
ATOM 1622 N N . ASP A 1 212 ? 5.839 -11.560 -3.673 1.00 64.06 212 ASP A N 1
ATOM 1623 C CA . ASP A 1 212 ? 4.721 -11.596 -2.740 1.00 64.06 212 ASP A CA 1
ATOM 1624 C C . ASP A 1 212 ? 4.199 -10.162 -2.539 1.00 64.06 212 ASP A C 1
ATOM 1626 O O . ASP A 1 212 ? 4.718 -9.401 -1.717 1.00 64.06 212 ASP A O 1
ATOM 1630 N N . GLN A 1 213 ? 3.229 -9.763 -3.371 1.00 61.97 213 GLN A N 1
ATOM 1631 C CA . GLN A 1 213 ? 2.678 -8.405 -3.396 1.00 61.97 213 GLN A CA 1
ATOM 1632 C C . GLN A 1 213 ? 2.068 -8.015 -2.047 1.00 61.97 213 GLN A C 1
ATOM 1634 O O . GLN A 1 213 ? 2.084 -6.840 -1.693 1.00 61.97 213 GLN A O 1
ATOM 1639 N N . ASP A 1 214 ? 1.621 -8.992 -1.259 1.00 59.00 214 ASP A N 1
ATOM 1640 C CA . ASP A 1 214 ? 1.053 -8.783 0.072 1.00 59.00 214 ASP A CA 1
ATOM 1641 C C . ASP A 1 214 ? 2.051 -8.215 1.086 1.00 59.00 214 ASP A C 1
ATOM 1643 O O . ASP A 1 214 ? 1.640 -7.806 2.170 1.00 59.00 214 ASP A O 1
ATOM 1647 N N . LYS A 1 215 ? 3.353 -8.226 0.772 1.00 65.75 215 LYS A N 1
ATOM 1648 C CA . LYS A 1 215 ? 4.413 -7.645 1.611 1.00 65.75 215 LYS A CA 1
ATOM 1649 C C . LYS A 1 215 ? 4.931 -6.302 1.098 1.00 65.75 215 LYS A C 1
ATOM 1651 O O . LYS A 1 215 ? 5.920 -5.786 1.618 1.00 65.75 215 LYS A O 1
ATOM 1656 N N . LEU A 1 216 ? 4.328 -5.773 0.037 1.00 70.75 216 LEU A N 1
ATOM 1657 C CA . LEU A 1 216 ? 4.647 -4.467 -0.524 1.00 70.75 216 LEU A CA 1
ATOM 1658 C C . LEU A 1 216 ? 3.594 -3.449 -0.088 1.00 70.75 216 LEU A C 1
ATOM 1660 O O . LEU A 1 216 ? 2.399 -3.748 -0.091 1.00 70.75 216 LEU A O 1
ATOM 1664 N N . SER A 1 217 ? 4.024 -2.215 0.192 1.00 74.38 217 SER A N 1
ATOM 1665 C CA . SER A 1 217 ? 3.060 -1.130 0.390 1.00 74.38 217 SER A CA 1
ATOM 1666 C C . SER A 1 217 ? 2.242 -0.895 -0.896 1.00 74.38 217 SER A C 1
ATOM 1668 O O . SER A 1 217 ? 2.711 -1.228 -1.994 1.00 74.38 217 SER A O 1
ATOM 1670 N N . PRO A 1 218 ? 1.026 -0.327 -0.810 1.00 75.12 218 PRO A N 1
ATOM 1671 C CA . PRO A 1 218 ? 0.183 -0.023 -1.966 1.00 75.12 218 PRO A CA 1
ATOM 1672 C C . PRO A 1 218 ? 0.922 0.739 -3.071 1.00 75.12 218 PRO A C 1
ATOM 1674 O O . PRO A 1 218 ? 0.851 0.338 -4.231 1.00 75.12 218 PRO A O 1
ATOM 1677 N N . LEU A 1 219 ? 1.713 1.758 -2.713 1.00 81.81 219 LEU A N 1
ATOM 1678 C CA . LEU A 1 219 ? 2.484 2.534 -3.686 1.00 81.81 219 LEU A CA 1
ATOM 1679 C C . LEU A 1 219 ? 3.541 1.681 -4.408 1.00 81.81 219 LEU A C 1
ATOM 1681 O O . LEU A 1 219 ? 3.656 1.751 -5.629 1.00 81.81 219 LEU A O 1
ATOM 1685 N N . HIS A 1 220 ? 4.259 0.804 -3.694 1.00 83.75 220 HIS A N 1
ATOM 1686 C CA . HIS A 1 220 ? 5.210 -0.125 -4.323 1.00 83.75 220 HIS A CA 1
ATOM 1687 C C . HIS A 1 220 ? 4.510 -1.082 -5.293 1.00 83.75 220 HIS A C 1
ATOM 1689 O O . HIS A 1 220 ? 5.022 -1.339 -6.383 1.00 83.75 220 HIS A O 1
ATOM 1695 N N . ARG A 1 221 ? 3.333 -1.606 -4.919 1.00 76.44 221 ARG A N 1
ATOM 1696 C CA . ARG A 1 221 ? 2.533 -2.473 -5.800 1.00 76.44 221 ARG A CA 1
ATOM 1697 C C . ARG A 1 221 ? 2.118 -1.742 -7.072 1.00 76.44 221 ARG A C 1
ATOM 1699 O O . ARG A 1 221 ? 2.246 -2.297 -8.162 1.00 76.44 221 ARG A O 1
ATOM 1706 N N . GLN A 1 222 ? 1.668 -0.498 -6.937 1.00 79.50 222 GLN A N 1
ATOM 1707 C CA . GLN A 1 222 ? 1.237 0.322 -8.063 1.00 79.50 222 GLN A CA 1
ATOM 1708 C C . GLN A 1 222 ? 2.393 0.631 -9.020 1.00 79.50 222 GLN A C 1
ATOM 1710 O O . GLN A 1 222 ? 2.276 0.381 -10.219 1.00 79.50 222 GLN A O 1
ATOM 1715 N N . VAL A 1 223 ? 3.537 1.082 -8.497 1.00 85.38 223 VAL A N 1
ATOM 1716 C CA . VAL A 1 223 ? 4.746 1.337 -9.299 1.00 85.38 223 VAL A CA 1
ATOM 1717 C C . VAL A 1 223 ? 5.222 0.064 -9.996 1.00 85.38 223 VAL A C 1
ATOM 1719 O O . VAL A 1 223 ? 5.590 0.108 -11.167 1.00 85.38 223 VAL A O 1
ATOM 1722 N N . LEU A 1 224 ? 5.170 -1.089 -9.324 1.00 82.06 224 LEU A N 1
ATOM 1723 C CA . LEU A 1 224 ? 5.576 -2.364 -9.916 1.00 82.06 224 LEU A CA 1
ATOM 1724 C C . LEU A 1 224 ? 4.683 -2.741 -11.105 1.00 82.06 224 LEU A C 1
ATOM 1726 O O . LEU A 1 224 ? 5.199 -3.136 -12.149 1.00 82.06 224 LEU A O 1
ATOM 1730 N N . GLY A 1 225 ? 3.362 -2.600 -10.964 1.00 74.06 225 GLY A N 1
ATOM 1731 C CA . GLY A 1 225 ? 2.415 -2.852 -12.055 1.00 74.06 225 GLY A CA 1
ATOM 1732 C C . GLY A 1 225 ? 2.616 -1.904 -13.243 1.00 74.06 225 GLY A C 1
ATOM 1733 O O . GLY A 1 225 ? 2.576 -2.325 -14.402 1.00 74.06 225 GLY A O 1
ATOM 1734 N N . LEU A 1 226 ? 2.919 -0.632 -12.974 1.00 81.94 226 LEU A N 1
ATOM 1735 C CA . LEU A 1 226 ? 3.241 0.342 -14.020 1.00 81.94 226 LEU A CA 1
ATOM 1736 C C . LEU A 1 226 ? 4.561 0.003 -14.729 1.00 81.94 226 LEU A C 1
ATOM 1738 O O . LEU A 1 226 ? 4.606 0.011 -15.956 1.00 81.94 226 LEU A O 1
ATOM 1742 N N . MET A 1 227 ? 5.603 -0.407 -14.002 1.00 83.06 227 MET A N 1
ATOM 1743 C CA . MET A 1 227 ? 6.876 -0.857 -14.590 1.00 83.06 227 MET A CA 1
ATOM 1744 C C . MET A 1 227 ? 6.736 -2.116 -15.458 1.00 83.06 227 MET A C 1
ATOM 1746 O O . MET A 1 227 ? 7.451 -2.273 -16.452 1.00 83.06 227 MET A O 1
ATOM 1750 N N . GLN A 1 228 ? 5.813 -3.018 -15.113 1.00 77.25 228 GLN A N 1
ATOM 1751 C CA . GLN A 1 228 ? 5.465 -4.160 -15.966 1.00 77.25 228 GLN A CA 1
ATOM 1752 C C . GLN A 1 228 ? 4.801 -3.703 -17.271 1.00 77.25 228 GLN A C 1
ATOM 1754 O O . GLN A 1 228 ? 5.098 -4.248 -18.334 1.00 77.25 228 GLN A O 1
ATOM 1759 N N . SER A 1 229 ? 3.958 -2.670 -17.202 1.00 74.81 229 SER A N 1
ATOM 1760 C CA . SER A 1 229 ? 3.323 -2.071 -18.381 1.00 74.81 229 SER A CA 1
ATOM 1761 C C . SER A 1 229 ? 4.356 -1.391 -19.286 1.00 74.81 229 SER A C 1
ATOM 1763 O O . SER A 1 229 ? 4.376 -1.661 -20.482 1.00 74.81 229 SER A O 1
ATOM 1765 N N . VAL A 1 230 ? 5.301 -0.630 -18.713 1.00 77.06 230 VAL A N 1
ATOM 1766 C CA . VAL A 1 230 ? 6.439 -0.023 -19.439 1.00 77.06 230 VAL A CA 1
ATOM 1767 C C . VAL A 1 230 ? 7.238 -1.076 -20.215 1.00 77.06 230 VAL A C 1
ATOM 1769 O O . VAL A 1 230 ? 7.610 -0.865 -21.368 1.00 77.06 230 VAL A O 1
ATOM 1772 N N . PHE A 1 231 ? 7.497 -2.235 -19.603 1.00 74.31 231 PHE A N 1
ATOM 1773 C CA . PHE A 1 231 ? 8.204 -3.327 -20.275 1.00 74.31 231 PHE A CA 1
ATOM 1774 C C . PHE A 1 231 ? 7.423 -3.886 -21.465 1.00 74.31 231 PHE A C 1
ATOM 1776 O O . PHE A 1 231 ? 7.996 -4.109 -22.533 1.00 74.31 231 PHE A O 1
ATOM 1783 N N . ALA A 1 232 ? 6.119 -4.110 -21.280 1.00 67.56 232 ALA A N 1
ATOM 1784 C CA . ALA A 1 232 ? 5.242 -4.606 -22.332 1.00 67.56 232 ALA A CA 1
ATOM 1785 C C . ALA A 1 232 ? 5.130 -3.608 -23.499 1.00 67.56 232 ALA A C 1
ATOM 1787 O O . ALA A 1 232 ? 5.188 -4.018 -24.658 1.00 67.56 232 ALA A O 1
ATOM 1788 N N . GLU A 1 233 ? 5.034 -2.310 -23.198 1.00 68.69 233 GLU A N 1
ATOM 1789 C CA . GLU A 1 233 ? 5.018 -1.222 -24.182 1.00 68.69 233 GLU A CA 1
ATOM 1790 C C . GLU A 1 233 ? 6.294 -1.224 -25.030 1.00 68.69 233 GLU A C 1
ATOM 1792 O O . GLU A 1 233 ? 6.221 -1.301 -26.256 1.00 68.69 233 GLU A O 1
ATOM 1797 N N . ALA A 1 234 ? 7.473 -1.228 -24.406 1.00 64.19 234 ALA A N 1
ATOM 1798 C CA . ALA A 1 234 ? 8.736 -1.208 -25.143 1.00 64.19 234 ALA A CA 1
ATOM 1799 C C . ALA A 1 234 ? 8.947 -2.463 -26.013 1.00 64.19 234 ALA A C 1
ATOM 1801 O O . ALA A 1 234 ? 9.444 -2.374 -27.140 1.00 64.19 234 ALA A O 1
ATOM 1802 N N . ALA A 1 235 ? 8.509 -3.633 -25.532 1.00 63.62 235 ALA A N 1
ATOM 1803 C CA . ALA A 1 235 ? 8.524 -4.862 -26.322 1.00 63.62 235 ALA A CA 1
ATOM 1804 C C . ALA A 1 235 ? 7.626 -4.764 -27.571 1.00 63.62 235 ALA A C 1
ATOM 1806 O O . ALA A 1 235 ? 7.994 -5.279 -28.628 1.00 63.62 235 ALA A O 1
ATOM 1807 N N . ALA A 1 236 ? 6.482 -4.076 -27.479 1.00 61.78 236 ALA A N 1
ATOM 1808 C CA . ALA A 1 236 ? 5.561 -3.880 -28.598 1.00 61.78 236 ALA A CA 1
ATOM 1809 C C . ALA A 1 236 ? 6.116 -2.934 -29.681 1.00 61.78 236 ALA A C 1
ATOM 1811 O O . ALA A 1 236 ? 5.847 -3.138 -30.864 1.00 61.78 236 ALA A O 1
ATOM 1812 N N . TYR A 1 237 ? 6.944 -1.949 -29.311 1.00 60.84 237 TYR A N 1
ATOM 1813 C CA . TYR A 1 237 ? 7.575 -1.006 -30.249 1.00 60.84 237 TYR A CA 1
ATOM 1814 C C . TYR A 1 237 ? 8.833 -1.550 -30.950 1.00 60.84 237 TYR A C 1
ATOM 1816 O O . TYR A 1 237 ? 9.604 -0.789 -31.535 1.00 60.84 237 TYR A O 1
ATOM 1824 N N . ASN A 1 238 ? 9.050 -2.871 -30.923 1.00 57.88 238 ASN A N 1
ATOM 1825 C CA . ASN A 1 238 ? 10.213 -3.541 -31.518 1.00 57.88 238 ASN A CA 1
ATOM 1826 C C . ASN A 1 238 ? 11.563 -3.030 -30.968 1.00 57.88 238 ASN A C 1
ATOM 1828 O O . ASN A 1 238 ? 12.605 -3.165 -31.612 1.00 57.88 238 ASN A O 1
ATOM 1832 N N . GLN A 1 239 ? 11.541 -2.457 -29.762 1.00 59.44 239 GLN A N 1
ATOM 1833 C CA . GLN A 1 239 ? 12.713 -2.020 -29.016 1.00 59.44 239 GLN A CA 1
ATOM 1834 C C . GLN A 1 239 ? 12.819 -2.820 -27.715 1.00 59.44 239 GLN A C 1
ATOM 1836 O O . GLN A 1 239 ? 12.473 -2.331 -26.638 1.00 59.44 239 GLN A O 1
ATOM 1841 N N . PRO A 1 240 ? 13.280 -4.082 -27.781 1.00 61.28 240 PRO A N 1
ATOM 1842 C CA . PRO A 1 240 ? 13.378 -4.911 -26.594 1.00 61.28 240 PRO A CA 1
ATOM 1843 C C . PRO A 1 240 ? 14.392 -4.306 -25.619 1.00 61.28 240 PRO A C 1
ATOM 1845 O O . PRO A 1 240 ? 15.602 -4.273 -25.875 1.00 61.28 240 PRO A O 1
ATOM 1848 N N . ILE A 1 241 ? 13.888 -3.844 -24.476 1.00 63.72 241 ILE A N 1
ATOM 1849 C CA . ILE A 1 241 ? 14.721 -3.456 -23.344 1.00 63.72 241 ILE A CA 1
ATOM 1850 C C . ILE A 1 241 ? 15.490 -4.694 -22.878 1.00 63.72 241 ILE A C 1
ATOM 1852 O O . ILE A 1 241 ? 14.922 -5.781 -22.744 1.00 63.72 241 ILE A O 1
ATOM 1856 N N . SER A 1 242 ? 16.786 -4.548 -22.594 1.00 66.94 242 SER A N 1
ATOM 1857 C CA . SER A 1 242 ? 17.534 -5.662 -22.018 1.00 66.94 242 SER A CA 1
ATOM 1858 C C . SER A 1 242 ? 17.002 -5.987 -20.620 1.00 66.94 242 SER A C 1
ATOM 1860 O O . SER A 1 242 ? 16.728 -5.105 -19.805 1.00 66.94 242 SER A O 1
ATOM 1862 N N . ALA A 1 243 ? 16.913 -7.275 -20.292 1.00 66.50 243 ALA A N 1
ATOM 1863 C CA . ALA A 1 243 ? 16.473 -7.705 -18.967 1.00 66.50 243 ALA A CA 1
ATOM 1864 C C . ALA A 1 243 ? 17.384 -7.193 -17.829 1.00 66.50 243 ALA A C 1
ATOM 1866 O O . ALA A 1 243 ? 16.981 -7.205 -16.670 1.00 66.50 243 ALA A O 1
ATOM 1867 N N . SER A 1 244 ? 18.629 -6.788 -18.112 1.00 64.38 244 SER A N 1
ATOM 1868 C CA . SER A 1 244 ? 19.486 -6.112 -17.128 1.00 64.38 244 SER A CA 1
ATOM 1869 C C . SER A 1 244 ? 19.060 -4.673 -16.893 1.00 64.38 244 SER A C 1
ATOM 1871 O O . SER A 1 244 ? 18.853 -4.299 -15.746 1.00 64.38 244 SER A O 1
ATOM 1873 N N . TYR A 1 245 ? 18.848 -3.912 -17.963 1.00 71.00 245 TYR A N 1
ATOM 1874 C CA . TYR A 1 245 ? 18.470 -2.512 -17.855 1.00 71.00 245 TYR A CA 1
ATOM 1875 C C . TYR A 1 245 ? 17.080 -2.346 -17.228 1.00 71.00 245 TYR A C 1
ATOM 1877 O O . TYR A 1 245 ? 16.900 -1.525 -16.338 1.00 71.00 245 TYR A O 1
ATOM 1885 N N . TRP A 1 246 ? 16.115 -3.206 -17.580 1.00 76.31 246 TRP A N 1
ATOM 1886 C CA . TRP A 1 246 ? 14.798 -3.188 -16.933 1.00 76.31 246 TRP A CA 1
ATOM 1887 C C . TRP A 1 246 ? 14.870 -3.471 -15.421 1.00 76.31 246 TRP A C 1
ATOM 1889 O O . TRP A 1 246 ? 14.133 -2.864 -14.643 1.00 76.31 246 TRP A O 1
ATOM 1899 N N . ARG A 1 247 ? 15.764 -4.374 -14.984 1.00 73.44 247 ARG A N 1
ATOM 1900 C CA . ARG A 1 247 ? 15.959 -4.683 -13.554 1.00 73.44 247 ARG A CA 1
ATOM 1901 C C . ARG A 1 247 ? 16.533 -3.497 -12.797 1.00 73.44 247 ARG A C 1
ATOM 1903 O O . ARG A 1 247 ? 16.052 -3.201 -11.709 1.00 73.44 247 ARG A O 1
ATOM 1910 N N . GLU A 1 248 ? 17.542 -2.849 -13.370 1.00 74.19 248 GLU A N 1
ATOM 1911 C CA . GLU A 1 248 ? 18.153 -1.647 -12.800 1.00 74.19 248 GLU A CA 1
ATOM 1912 C C . GLU A 1 248 ? 17.112 -0.533 -12.678 1.00 74.19 248 GLU A C 1
ATOM 1914 O O . GLU A 1 248 ? 16.888 -0.033 -11.579 1.00 74.19 248 GLU A O 1
ATOM 1919 N N . LEU A 1 249 ? 16.375 -0.257 -13.758 1.00 81.50 249 LEU A N 1
ATOM 1920 C CA . LEU A 1 249 ? 15.338 0.773 -13.783 1.00 81.50 249 LEU A CA 1
ATOM 1921 C C . LEU A 1 249 ? 14.210 0.496 -12.776 1.00 81.50 249 LEU A C 1
ATOM 1923 O O . LEU A 1 249 ? 13.804 1.385 -12.034 1.00 81.50 249 LEU A O 1
ATOM 1927 N N . THR A 1 250 ? 13.738 -0.752 -12.688 1.00 83.44 250 THR A N 1
ATOM 1928 C CA . THR A 1 250 ? 12.706 -1.148 -11.712 1.00 83.44 250 THR A CA 1
ATOM 1929 C C . THR A 1 250 ? 13.224 -1.062 -10.277 1.00 83.44 250 THR A C 1
ATOM 1931 O O . THR A 1 250 ? 12.494 -0.639 -9.384 1.00 83.44 250 THR A O 1
ATOM 1934 N N . GLY A 1 251 ? 14.483 -1.435 -10.037 1.00 81.38 251 GLY A N 1
ATOM 1935 C CA . GLY A 1 251 ? 15.118 -1.287 -8.730 1.00 81.38 251 GLY A CA 1
ATOM 1936 C C . GLY A 1 251 ? 15.223 0.171 -8.296 1.00 81.38 251 GLY A C 1
ATOM 1937 O O . GLY A 1 251 ? 14.850 0.494 -7.169 1.00 81.38 251 GLY A O 1
ATOM 1938 N N . SER A 1 252 ? 15.652 1.052 -9.198 1.00 83.12 252 SER A N 1
ATOM 1939 C CA . SER A 1 252 ? 15.705 2.494 -8.955 1.00 83.12 252 SER A CA 1
ATOM 1940 C C . SER A 1 252 ? 14.317 3.092 -8.721 1.00 83.12 252 SER A C 1
ATOM 1942 O O . SER A 1 252 ? 14.148 3.862 -7.779 1.00 83.12 252 SER A O 1
ATOM 1944 N N . ALA A 1 253 ? 13.299 2.680 -9.486 1.00 86.62 253 ALA A N 1
ATOM 1945 C CA . ALA A 1 253 ? 11.914 3.095 -9.259 1.00 86.62 253 ALA A CA 1
ATOM 1946 C C . ALA A 1 253 ? 11.435 2.714 -7.846 1.00 86.62 253 ALA A C 1
ATOM 1948 O O . ALA A 1 253 ? 10.915 3.561 -7.124 1.00 86.62 253 ALA A O 1
ATOM 1949 N N . MET A 1 254 ? 11.686 1.480 -7.395 1.00 86.44 254 MET A N 1
ATOM 1950 C CA . MET A 1 254 ? 11.341 1.050 -6.030 1.00 86.44 254 MET A CA 1
ATOM 1951 C C . MET A 1 254 ? 12.105 1.829 -4.950 1.00 86.44 254 MET A C 1
ATOM 1953 O O . MET A 1 254 ? 11.526 2.184 -3.929 1.00 86.44 254 MET A O 1
ATOM 1957 N N . GLN A 1 255 ? 13.386 2.133 -5.172 1.00 84.62 255 GLN A N 1
ATOM 1958 C CA . GLN A 1 255 ? 14.169 2.960 -4.247 1.00 84.62 255 GLN A CA 1
ATOM 1959 C C . GLN A 1 255 ? 13.649 4.402 -4.174 1.00 84.62 255 GLN A C 1
ATOM 1961 O O . GLN A 1 255 ? 13.635 4.985 -3.092 1.00 84.62 255 GLN A O 1
ATOM 1966 N N . SER A 1 256 ? 13.168 4.957 -5.290 1.00 87.31 256 SER A N 1
ATOM 1967 C CA . SER A 1 256 ? 12.554 6.289 -5.304 1.00 87.31 256 SER A CA 1
ATOM 1968 C C . SER A 1 256 ? 11.256 6.338 -4.495 1.00 87.31 256 SER A C 1
ATOM 1970 O O . SER A 1 256 ? 11.006 7.328 -3.813 1.00 87.31 256 SER A O 1
ATOM 1972 N N . VAL A 1 257 ? 10.476 5.245 -4.481 1.00 86.12 257 VAL A N 1
ATOM 1973 C CA . VAL A 1 257 ? 9.305 5.110 -3.598 1.00 86.12 257 VAL A CA 1
ATOM 1974 C C . VAL A 1 257 ? 9.736 5.160 -2.135 1.00 86.12 257 VAL A C 1
ATOM 1976 O O . VAL A 1 257 ? 9.115 5.859 -1.339 1.00 86.12 257 VAL A O 1
ATOM 1979 N N . ASP A 1 258 ? 10.801 4.442 -1.768 1.00 83.56 258 ASP A N 1
ATOM 1980 C CA . ASP A 1 258 ? 11.322 4.454 -0.399 1.00 83.56 258 ASP A CA 1
ATOM 1981 C C . ASP A 1 258 ? 11.791 5.851 0.028 1.00 83.56 258 ASP A C 1
ATOM 1983 O O . ASP A 1 258 ? 11.482 6.278 1.142 1.00 83.56 258 ASP A O 1
ATOM 1987 N N . ALA A 1 259 ? 12.502 6.570 -0.846 1.00 82.50 259 ALA A N 1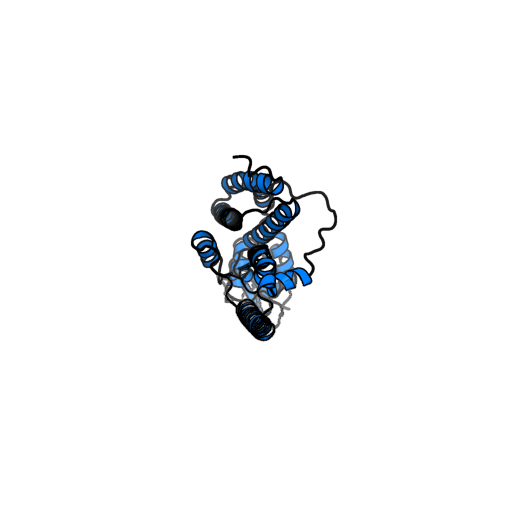
ATOM 1988 C CA . ALA A 1 259 ? 12.926 7.942 -0.583 1.00 82.50 259 ALA A CA 1
ATOM 1989 C C . ALA A 1 259 ? 11.715 8.866 -0.392 1.00 82.50 259 ALA A C 1
ATOM 1991 O O . ALA A 1 259 ? 11.613 9.540 0.631 1.00 82.50 259 ALA A O 1
ATOM 1992 N N . TYR A 1 260 ? 10.752 8.816 -1.313 1.00 87.50 260 TYR A N 1
ATOM 1993 C CA . TYR A 1 260 ? 9.538 9.623 -1.252 1.00 87.50 260 TYR A CA 1
ATOM 1994 C C . TYR A 1 260 ? 8.706 9.345 0.008 1.00 87.50 260 TYR A C 1
ATOM 1996 O O . TYR A 1 260 ? 8.294 10.279 0.690 1.00 87.50 260 TYR A O 1
ATOM 2004 N N . LEU A 1 261 ? 8.508 8.081 0.391 1.00 83.19 261 LEU A N 1
ATOM 2005 C CA . LEU A 1 261 ? 7.765 7.748 1.612 1.00 83.19 261 LEU A CA 1
ATOM 2006 C C . LEU A 1 261 ? 8.479 8.211 2.895 1.00 83.19 261 LEU A C 1
ATOM 2008 O O . LEU A 1 261 ? 7.824 8.402 3.918 1.00 83.19 261 LEU A O 1
ATOM 2012 N N . GLN A 1 262 ? 9.804 8.378 2.865 1.00 80.94 262 GLN A N 1
ATOM 2013 C CA . GLN A 1 262 ? 10.585 8.845 4.015 1.00 80.94 262 GLN A CA 1
ATOM 2014 C C . GLN A 1 262 ? 10.674 10.369 4.106 1.00 80.94 262 GLN A C 1
ATOM 2016 O O . GLN A 1 262 ? 10.645 10.910 5.211 1.00 80.94 262 GLN A O 1
ATOM 2021 N N . THR A 1 263 ? 10.831 11.059 2.975 1.00 84.19 263 THR A N 1
ATOM 2022 C CA . THR A 1 263 ? 11.178 12.490 2.943 1.00 84.19 263 THR A CA 1
ATOM 2023 C C . THR A 1 263 ? 10.138 13.364 2.248 1.00 84.19 263 THR A C 1
ATOM 2025 O O . THR A 1 263 ? 10.182 14.581 2.407 1.00 84.19 263 THR A O 1
ATOM 2028 N N . GLY A 1 264 ? 9.221 12.773 1.481 1.00 82.75 264 GLY A N 1
ATOM 2029 C CA . GLY A 1 264 ? 8.327 13.480 0.562 1.00 82.75 264 GLY A CA 1
ATOM 2030 C C . GLY A 1 264 ? 9.025 14.025 -0.690 1.00 82.75 264 GLY A C 1
ATOM 2031 O O . GLY A 1 264 ? 8.394 14.733 -1.467 1.00 82.75 264 GLY A O 1
ATOM 2032 N N . ASP A 1 265 ? 10.313 13.728 -0.895 1.00 83.44 265 ASP A N 1
ATOM 2033 C CA . ASP A 1 265 ? 11.099 14.259 -2.012 1.00 83.44 265 ASP A CA 1
ATOM 2034 C C . ASP A 1 265 ? 10.754 13.557 -3.335 1.00 83.44 265 ASP A C 1
ATOM 2036 O O . ASP A 1 265 ? 10.759 12.328 -3.435 1.00 83.44 265 ASP A O 1
ATOM 2040 N N . LEU A 1 266 ? 10.483 14.360 -4.362 1.00 87.00 266 LEU A N 1
ATOM 2041 C CA . LEU A 1 266 ? 10.122 13.921 -5.710 1.00 87.00 266 LEU A CA 1
ATOM 2042 C C . LEU A 1 266 ? 11.311 13.908 -6.676 1.00 87.00 266 LEU A C 1
ATOM 2044 O O . LEU A 1 266 ? 11.185 13.386 -7.780 1.00 87.00 266 LEU A O 1
ATOM 2048 N N . THR A 1 267 ? 12.467 14.444 -6.281 1.00 80.94 267 THR A N 1
ATOM 2049 C CA . THR A 1 267 ? 13.622 14.651 -7.171 1.00 80.94 267 THR A CA 1
ATOM 2050 C C . THR A 1 267 ? 14.063 13.353 -7.850 1.00 80.94 267 THR A C 1
ATOM 2052 O O . THR A 1 267 ? 14.286 13.314 -9.058 1.00 80.94 267 THR A O 1
ATOM 2055 N N . GLN A 1 268 ? 14.147 12.253 -7.093 1.00 84.12 268 GLN A N 1
ATOM 2056 C CA . GLN A 1 268 ? 14.510 10.950 -7.659 1.00 84.12 268 GLN A CA 1
ATOM 2057 C C . GLN A 1 268 ? 13.448 10.410 -8.619 1.00 84.12 268 GLN A C 1
ATOM 2059 O O . GLN A 1 268 ? 13.800 9.812 -9.633 1.00 84.12 268 GLN A O 1
ATOM 2064 N N . ALA A 1 269 ? 12.168 10.623 -8.306 1.00 87.19 269 ALA A N 1
ATOM 2065 C CA . ALA A 1 269 ? 11.067 10.200 -9.160 1.00 87.19 269 ALA A CA 1
ATOM 2066 C C . ALA A 1 269 ? 11.093 10.947 -10.497 1.00 87.19 269 ALA A C 1
ATOM 2068 O O . ALA A 1 269 ? 10.999 10.303 -11.531 1.00 87.19 269 ALA A O 1
ATOM 2069 N N . GLN A 1 270 ? 11.324 12.264 -10.476 1.00 85.56 270 GLN A N 1
ATOM 2070 C CA . GLN A 1 270 ? 11.434 13.099 -11.678 1.00 85.56 270 GLN A CA 1
ATOM 2071 C C . GLN A 1 270 ? 12.584 12.646 -12.589 1.00 85.56 270 GLN A C 1
ATOM 2073 O O . GLN A 1 270 ? 12.375 12.400 -13.771 1.00 85.56 270 GLN A O 1
ATOM 2078 N N . ILE A 1 271 ? 13.783 12.443 -12.025 1.00 78.81 271 ILE A N 1
ATOM 2079 C CA . ILE A 1 271 ? 14.956 11.979 -12.790 1.00 78.81 271 ILE A CA 1
ATOM 2080 C C . ILE A 1 271 ? 14.691 10.614 -13.443 1.00 78.81 271 ILE A C 1
ATOM 2082 O O . ILE A 1 271 ? 15.101 10.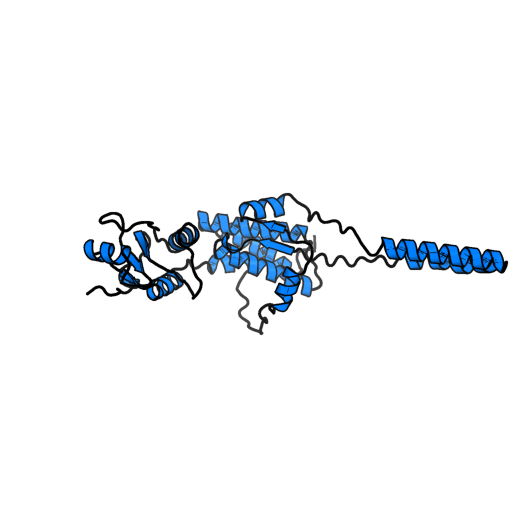365 -14.577 1.00 78.81 271 ILE A O 1
ATOM 2086 N N . LEU A 1 272 ? 14.032 9.705 -12.722 1.00 86.06 272 LEU A N 1
ATOM 2087 C CA . LEU A 1 272 ? 13.685 8.387 -13.253 1.00 86.06 272 LEU A CA 1
ATOM 2088 C C . LEU A 1 272 ? 12.530 8.446 -14.252 1.00 86.06 272 LEU A C 1
ATOM 2090 O O . LEU A 1 272 ? 12.521 7.649 -15.189 1.00 86.06 272 LEU A O 1
ATOM 2094 N N . GLY A 1 273 ? 11.596 9.380 -14.085 1.00 83.88 273 GLY A N 1
ATOM 2095 C CA . GLY A 1 273 ? 10.495 9.622 -15.011 1.00 83.88 273 GLY A CA 1
ATOM 2096 C C . GLY A 1 273 ? 10.989 9.943 -16.411 1.00 83.88 273 GLY A C 1
ATOM 2097 O O . GLY A 1 273 ? 10.581 9.271 -17.358 1.00 83.88 273 GLY A O 1
ATOM 2098 N N . ASP A 1 274 ? 11.968 10.842 -16.528 1.00 79.56 274 ASP A N 1
ATOM 2099 C CA . ASP A 1 274 ? 12.616 11.163 -17.805 1.00 79.56 274 ASP A CA 1
ATOM 2100 C C . ASP A 1 274 ? 13.222 9.908 -18.464 1.00 79.56 274 ASP A C 1
ATOM 2102 O O . ASP A 1 274 ? 13.060 9.661 -19.662 1.00 79.56 274 ASP A O 1
ATOM 2106 N N . GLN A 1 275 ? 13.885 9.052 -17.676 1.00 80.62 275 GLN A N 1
ATOM 2107 C CA . GLN A 1 275 ? 14.467 7.799 -18.175 1.00 80.62 275 GLN A CA 1
ATOM 2108 C C . GLN A 1 275 ? 13.393 6.803 -18.631 1.00 80.62 275 GLN A C 1
ATOM 2110 O O . GLN A 1 275 ? 13.525 6.185 -19.689 1.00 80.62 275 GLN A O 1
ATOM 2115 N N . ILE A 1 276 ? 12.314 6.651 -17.860 1.00 84.00 276 ILE A N 1
ATOM 2116 C CA . ILE A 1 276 ? 11.185 5.775 -18.195 1.00 84.00 276 ILE A CA 1
ATOM 2117 C C . ILE A 1 276 ? 10.475 6.273 -19.465 1.00 84.00 276 ILE A C 1
ATOM 2119 O O . ILE A 1 276 ? 10.115 5.463 -20.323 1.00 84.00 276 ILE A O 1
ATOM 2123 N N . ALA A 1 277 ? 10.325 7.587 -19.638 1.00 80.69 277 ALA A N 1
ATOM 2124 C CA . ALA A 1 277 ? 9.754 8.189 -20.839 1.00 80.69 277 ALA A CA 1
ATOM 2125 C C . ALA A 1 277 ? 10.613 7.915 -22.088 1.00 80.69 277 ALA A C 1
ATOM 2127 O O . ALA A 1 277 ? 10.086 7.512 -23.132 1.00 80.69 277 ALA A O 1
ATOM 2128 N N . LEU A 1 278 ? 11.943 8.032 -21.985 1.00 73.50 278 LEU A N 1
ATOM 2129 C CA . LEU A 1 278 ? 12.870 7.681 -23.073 1.00 73.50 278 LEU A CA 1
ATOM 2130 C C . LEU A 1 278 ? 12.781 6.200 -23.467 1.00 73.50 278 LEU A C 1
ATOM 2132 O O . LEU A 1 278 ? 12.908 5.852 -24.643 1.00 73.50 278 LEU A O 1
ATOM 2136 N N . VAL A 1 279 ? 12.549 5.325 -22.488 1.00 72.62 279 VAL A N 1
ATOM 2137 C CA . VAL A 1 279 ? 12.352 3.887 -22.704 1.00 72.62 279 VAL A CA 1
ATOM 2138 C C . VAL A 1 279 ? 11.041 3.599 -23.429 1.00 72.62 279 VAL A C 1
ATOM 2140 O O . VAL A 1 279 ? 11.030 2.811 -24.372 1.00 72.62 279 VAL A O 1
ATOM 2143 N N . ARG A 1 280 ? 9.949 4.258 -23.029 1.00 72.25 280 ARG A N 1
ATOM 2144 C CA . ARG A 1 280 ? 8.635 4.130 -23.680 1.00 72.25 280 ARG A CA 1
ATOM 2145 C C . ARG A 1 280 ? 8.641 4.619 -25.125 1.00 72.25 280 ARG A C 1
ATOM 2147 O O . ARG A 1 280 ? 8.010 4.010 -25.983 1.00 72.25 280 ARG A O 1
ATOM 2154 N N . THR A 1 281 ? 9.344 5.718 -25.388 1.00 67.44 281 THR A N 1
ATOM 2155 C CA . THR A 1 281 ? 9.421 6.355 -26.715 1.00 67.44 281 THR A CA 1
ATOM 2156 C C . THR A 1 281 ? 10.491 5.746 -27.621 1.00 67.44 281 THR A C 1
ATOM 2158 O O . THR A 1 281 ? 10.527 6.038 -28.816 1.00 67.44 281 THR A O 1
ATOM 2161 N N . GLY A 1 282 ? 11.353 4.883 -27.079 1.00 56.66 282 GLY A N 1
ATOM 2162 C CA . GLY A 1 282 ? 12.403 4.206 -27.832 1.00 56.66 282 GLY A CA 1
ATOM 2163 C C . GLY A 1 282 ? 13.589 5.095 -28.228 1.00 56.66 282 GLY A C 1
ATOM 2164 O O . GLY A 1 282 ? 14.308 4.804 -29.186 1.00 56.66 282 GLY A O 1
ATOM 2165 N N . VAL A 1 283 ? 13.800 6.201 -27.513 1.00 49.78 283 VAL A N 1
ATOM 2166 C CA . VAL A 1 283 ? 14.905 7.146 -27.763 1.00 49.78 283 VAL A CA 1
ATOM 2167 C C . VAL A 1 283 ? 16.162 6.769 -26.961 1.00 49.78 283 VAL A C 1
ATOM 2169 O O . VAL A 1 283 ? 17.271 7.155 -27.324 1.00 49.78 283 VAL A O 1
ATOM 2172 N N . ALA A 1 284 ? 16.026 5.934 -25.924 1.00 46.28 284 ALA A N 1
ATOM 2173 C CA . ALA A 1 284 ? 17.065 5.597 -24.940 1.00 46.28 284 ALA A CA 1
ATOM 2174 C C . ALA A 1 284 ? 18.293 4.798 -25.451 1.00 46.28 284 ALA A C 1
ATOM 2176 O O . ALA A 1 284 ? 19.043 4.258 -24.639 1.00 46.28 284 ALA A O 1
ATOM 2177 N N . ARG A 1 285 ? 18.515 4.664 -26.766 1.00 40.31 285 ARG A N 1
ATOM 2178 C CA . ARG A 1 285 ? 19.625 3.863 -27.326 1.00 40.31 285 ARG A CA 1
ATOM 2179 C C . ARG A 1 285 ? 20.465 4.548 -28.408 1.00 40.31 285 ARG A C 1
ATOM 2181 O O . ARG A 1 285 ? 21.138 3.854 -29.165 1.00 40.31 285 ARG A O 1
ATOM 2188 N N . LEU A 1 286 ? 20.427 5.878 -28.499 1.00 32.81 286 LEU A N 1
ATOM 2189 C CA . LEU A 1 286 ? 21.271 6.634 -29.438 1.00 32.81 286 LEU A CA 1
ATOM 2190 C C . LEU A 1 286 ? 22.665 7.019 -28.903 1.00 32.81 286 LEU A C 1
ATOM 2192 O O . LEU A 1 286 ? 23.366 7.755 -29.592 1.00 32.81 286 LEU A O 1
ATOM 2196 N N . GLU A 1 287 ? 23.108 6.482 -27.762 1.00 31.97 287 GLU A N 1
ATOM 2197 C CA . GLU A 1 287 ? 24.501 6.614 -27.292 1.00 31.97 287 GLU A CA 1
ATOM 2198 C C . GLU A 1 287 ? 25.140 5.261 -26.957 1.00 31.97 287 GLU A C 1
ATOM 2200 O O . GLU A 1 287 ? 24.466 4.418 -26.315 1.00 31.97 287 GLU A O 1
#

Foldseek 3Di:
DQDADACVVQDDQAAEEEEEDFADAPNHTQDPDPSVCLLCVQLRYHYDPADDLPRHQAYEYCDCPDPRNVSCVVSVHHYHYSVSVNVSSVVRRDDCQVLVCLQANDDPPPDDDPPPCPVVNVVVLVPPPAEAEDAAPVSLLCPLPPDDSPDDDDDDDCVVVVVVVVVVVVVVVVVCVVVVVVVCVVVVVVCVVVVVVPPPPVPPVPHRYHYPCSRDDPVLSVLLVVLVVLQVLLVVVVNHDPSSVSSVLNSLSSVCVVVCVVPVDSVSSNVSNVVSVCSNVVVNPPD